Protein 5JFW (pdb70)

GO terms:
  GO:0004714 transmembrane receptor protein tyrosine kinase activity (F, IDA)
  GO:0005886 plasma membrane (C, IDA)
  GO:0038083 peptidyl-tyrosine autophosphorylation (P, IDA)
  GO:0031175 neuron projection development (P, IDA)
  GO:0048666 neuron development (P, IDA)
  GO:0043066 negative regulation of apoptotic process (P, TAS)
  GO:0043235 signaling receptor complex (C, IDA)
  GO:0004713 protein tyrosine kinase activity (F, IDA)
  GO:0043547 positive regulation of GTPase activity (P, IDA)
  GO:0010976 positive regulation of neuron projection development (P, IDA)
  GO:0042803 protein homodimerization activity (F, IDA)
  GO:0010465 nerve growth factor receptor activity (F, IDA)
  GO:0018108 peptidyl-tyrosine phosphorylation (P, IDA)
  GO:0046579 positive regulation of Ras protein signal transduction (P, IDA)
  GO:0046777 protein autophosphorylation (P, IDA)
  GO:0048011 neurotrophin TRK receptor signaling pathway (P, IDA)
  GO:0006468 protein phosphorylation (P, IDA)
  GO:0008285 negative regulation of cell population proliferation (P, IDA)
  GO:0070374 positive regulation of ERK1 and ERK2 cascade (P, IDA)
  GO:0048406 nerve growth factor binding (F, IDA)

Solvent-accessible surface area: 14428 Å² total; per-residue (Å²): 126,18,161,58,13,141,105,19,111,41,197,47,107,16,97,118,12,139,84,222,21,6,70,65,83,146,76,80,30,88,63,26,108,0,72,38,39,4,0,34,1,47,120,24,37,141,155,67,114,114,23,72,0,13,0,33,13,14,120,101,74,58,110,83,18,101,134,48,18,106,53,52,1,43,6,32,38,28,18,122,52,129,33,6,17,105,21,17,0,5,1,54,96,48,150,69,5,4,14,0,37,41,64,15,122,40,29,30,0,26,178,6,0,138,85,18,22,138,92,83,123,34,83,8,36,33,29,73,1,0,41,0,0,15,28,0,0,15,0,7,29,47,3,26,57,55,125,24,24,18,63,20,1,0,0,78,3,0,31,0,4,126,61,38,57,0,24,3,10,84,72,74,145,28,28,26,16,4,0,8,25,2,31,97,169,150,122,26,27,52,48,3,7,7,26,9,0,0,2,0,0,11,2,0,2,29,32,0,93,82,0,10,124,101,31,60,101,104,91,0,64,81,24,4,12,134,40,121,62,10,141,96,12,195,27,0,0,75,58,0,40,60,9,0,121,2,0,15,70,126,113,36,153,120,16,90,56,14,142,94,4,29,53,105,0,72,58,11,25,149,68,57,24,157,50,164,130

Structure (mmCIF, N/CA/C/O backbone):
data_5JFW
#
_entry.id   5JFW
#
_cell.length_a   124.332
_cell.length_b   124.332
_cell.length_c   46.194
_cell.angle_alpha   90.00
_cell.angle_beta   90.00
_cell.angle_gamma   120.00
#
_symmetry.space_group_name_H-M   'P 64'
#
loop_
_entity.id
_entity.type
_entity.pdbx_description
1 polymer 'High affinity nerve growth factor receptor'
2 non-polymer 2-(4-cyanophenyl)-N-{5-[7-(propan-2-yl)-7H-pyrrolo[2,3-d]pyrimidine-5-carbonyl]pyridin-3-yl}acetamide
3 water water
#
loop_
_atom_site.group_PDB
_atom_site.id
_atom_site.type_symbol
_atom_site.label_atom_id
_atom_site.label_alt_id
_atom_site.label_comp_id
_atom_site.label_asym_id
_atom_site.label_entity_id
_atom_site.label_seq_id
_atom_site.pdbx_PDB_ins_code
_atom_site.Cartn_x
_atom_site.Cartn_y
_atom_site.Cartn_z
_atom_site.occupancy
_atom_site.B_iso_or_equiv
_atom_site.auth_seq_id
_atom_site.auth_comp_id
_atom_site.auth_asym_id
_atom_site.auth_atom_id
_atom_site.pdbx_PDB_model_num
ATOM 1 N N . MET A 1 1 ? -29.732 -27.635 1.643 1.00 41.24 489 MET A N 1
ATOM 2 C CA . MET A 1 1 ? -28.782 -28.740 1.481 1.00 40.01 489 MET A CA 1
ATOM 3 C C . MET A 1 1 ? -27.481 -28.278 0.813 1.00 39.65 489 MET A C 1
ATOM 4 O O . MET A 1 1 ? -26.397 -28.604 1.304 1.00 39.70 489 MET A O 1
ATOM 9 N N . HIS A 1 2 ? -27.591 -27.543 -0.306 1.00 33.35 490 HIS A N 1
ATOM 10 C CA . HIS A 1 2 ? -26.444 -27.058 -1.089 1.00 31.77 490 HIS A CA 1
ATOM 11 C C . HIS A 1 2 ? -26.317 -25.537 -1.051 1.00 34.73 490 HIS A C 1
ATOM 12 O O . HIS A 1 2 ? -25.603 -24.973 -1.891 1.00 33.84 490 HIS A O 1
ATOM 19 N N . HIS A 1 3 ? -26.984 -24.869 -0.088 1.00 32.78 491 HIS A N 1
ATOM 20 C CA . HIS A 1 3 ? -26.963 -23.408 0.023 1.00 33.82 491 HIS A CA 1
ATOM 21 C C . HIS A 1 3 ? -25.557 -22.807 0.107 1.00 33.11 491 HIS A C 1
ATOM 22 O O . HIS A 1 3 ? -25.291 -21.785 -0.528 1.00 33.27 491 HIS A O 1
ATOM 29 N N . HIS A 1 4 ? -24.645 -23.480 0.824 1.00 25.39 492 HIS A N 1
ATOM 30 C CA . HIS A 1 4 ? -23.251 -23.054 0.966 1.00 24.26 492 HIS A CA 1
ATOM 31 C C . HIS A 1 4 ? -22.459 -23.137 -0.350 1.00 24.98 492 HIS A C 1
ATOM 32 O O . HIS A 1 4 ? -21.372 -22.560 -0.429 1.00 23.43 492 HIS A O 1
ATOM 39 N N . HIS A 1 5 ? -23.008 -23.839 -1.384 1.00 19.42 493 HIS A N 1
ATOM 40 C CA . HIS A 1 5 ? -22.355 -23.981 -2.685 1.00 18.69 493 HIS A CA 1
ATOM 41 C C . HIS A 1 5 ? -22.969 -23.041 -3.739 1.00 24.82 493 HIS A C 1
ATOM 42 O O . HIS A 1 5 ? -22.667 -23.205 -4.925 1.00 23.50 493 HIS A O 1
ATOM 49 N N . HIS A 1 6 ? -23.812 -22.072 -3.316 1.00 24.43 494 HIS A N 1
ATOM 50 C CA . HIS A 1 6 ? -24.525 -21.161 -4.226 1.00 26.61 494 HIS A CA 1
ATOM 51 C C . HIS A 1 6 ? -23.635 -20.407 -5.224 1.00 28.61 494 HIS A C 1
ATOM 52 O O . HIS A 1 6 ? -24.073 -20.128 -6.339 1.00 28.41 494 HIS A O 1
ATOM 59 N N . HIS A 1 7 ? -22.378 -20.127 -4.845 1.00 22.88 495 HIS A N 1
ATOM 60 C CA . HIS A 1 7 ? -21.407 -19.421 -5.681 1.00 23.49 495 HIS A CA 1
ATOM 61 C C . HIS A 1 7 ? -20.844 -20.296 -6.815 1.00 26.87 495 HIS A C 1
ATOM 62 O O . HIS A 1 7 ? -20.194 -19.771 -7.722 1.00 27.26 495 HIS A O 1
ATOM 69 N N . LEU A 1 8 ? -21.083 -21.626 -6.760 1.00 22.03 496 LEU A N 1
ATOM 70 C CA . LEU A 1 8 ? -20.590 -22.569 -7.757 1.00 21.46 496 LEU A CA 1
ATOM 71 C C . LEU A 1 8 ? -21.666 -22.779 -8.808 1.00 24.67 496 LEU A C 1
ATOM 72 O O . LEU A 1 8 ? -22.758 -23.249 -8.488 1.00 23.88 496 LEU A O 1
ATOM 77 N N . VAL A 1 9 ? -21.377 -22.347 -10.051 1.00 20.81 497 VAL A N 1
ATOM 78 C CA . VAL A 1 9 ? -22.345 -22.387 -11.154 1.00 20.36 497 VAL A CA 1
ATOM 79 C C . VAL A 1 9 ? -21.881 -23.334 -12.255 1.00 23.58 497 VAL A C 1
ATOM 80 O O . VAL A 1 9 ? -20.772 -23.170 -12.773 1.00 22.60 497 VAL A O 1
ATOM 84 N N . PRO A 1 10 ? -22.694 -24.349 -12.615 1.00 21.05 498 PRO A N 1
ATOM 85 C CA . PRO A 1 10 ? -22.272 -25.276 -13.687 1.00 20.58 498 PRO A CA 1
ATOM 86 C C . PRO A 1 10 ? -22.153 -24.638 -15.066 1.00 24.86 498 PRO A C 1
ATOM 87 O O . PRO A 1 10 ? -22.876 -23.689 -15.389 1.00 26.72 498 PRO A O 1
ATOM 91 N N . ARG A 1 11 ? -21.261 -25.189 -15.899 1.00 22.22 499 ARG A N 1
ATOM 92 C CA . ARG A 1 11 ? -21.106 -24.762 -17.292 1.00 22.02 499 ARG A CA 1
ATOM 93 C C . ARG A 1 11 ? -22.120 -25.519 -18.152 1.00 25.29 499 ARG A C 1
ATOM 94 O O . ARG A 1 11 ? -22.711 -24.931 -19.050 1.00 24.92 499 ARG A O 1
ATOM 102 N N . GLY A 1 12 ? -22.271 -26.821 -17.891 1.00 22.76 500 GLY A N 1
ATOM 103 C CA . GLY A 1 12 ? -23.137 -27.678 -18.683 1.00 21.90 500 GLY A CA 1
ATOM 104 C C . GLY A 1 12 ? -24.037 -28.623 -17.930 1.00 21.96 500 GLY A C 1
ATOM 105 O O . GLY A 1 12 ? -23.937 -28.801 -16.708 1.00 21.97 500 GLY A O 1
ATOM 106 N N . SER A 1 13 ? -24.931 -29.228 -18.693 1.00 17.45 501 SER A N 1
ATOM 107 C CA . SER A 1 13 ? -25.894 -30.207 -18.217 1.00 15.84 501 SER A CA 1
ATOM 108 C C . SER A 1 13 ? -25.181 -31.495 -17.769 1.00 18.51 501 SER A C 1
ATOM 109 O O . SER A 1 13 ? -24.087 -31.817 -18.228 1.00 18.93 501 SER A O 1
ATOM 112 N N . VAL A 1 14 ? -25.819 -32.208 -16.874 1.00 14.33 502 VAL A N 1
ATOM 113 C CA . VAL A 1 14 ? -25.360 -33.495 -16.361 1.00 12.85 502 VAL A CA 1
ATOM 114 C C . VAL A 1 14 ? -25.438 -34.537 -17.510 1.00 14.23 502 VAL A C 1
ATOM 115 O O . VAL A 1 14 ? -26.251 -34.397 -18.430 1.00 15.45 502 VAL A O 1
ATOM 119 N N . HIS A 1 15 ? -24.608 -35.590 -17.420 1.00 11.30 503 HIS A N 1
ATOM 120 C CA . HIS A 1 15 ? -24.640 -36.689 -18.366 1.00 11.13 503 HIS A CA 1
ATOM 121 C C . HIS A 1 15 ? -25.847 -37.580 -18.018 1.00 14.42 503 HIS A C 1
ATOM 122 O O . HIS A 1 15 ? -26.048 -37.926 -16.835 1.00 12.21 503 HIS A O 1
ATOM 129 N N . HIS A 1 16 ? -26.657 -37.921 -19.031 1.00 13.91 504 HIS A N 1
ATOM 130 C CA . HIS A 1 16 ? -27.809 -38.799 -18.839 1.00 13.76 504 HIS A CA 1
ATOM 131 C C . HIS A 1 16 ? -27.500 -40.184 -19.378 1.00 16.90 504 HIS A C 1
ATOM 132 O O . HIS A 1 16 ? -26.981 -40.324 -20.488 1.00 17.37 504 HIS A O 1
ATOM 139 N N . ILE A 1 17 ? -27.796 -41.207 -18.564 1.00 13.19 505 ILE A N 1
ATOM 140 C CA . ILE A 1 17 ? -27.564 -42.619 -18.888 1.00 12.17 505 ILE A CA 1
ATOM 141 C C . ILE A 1 17 ? -28.930 -43.293 -18.972 1.00 16.14 505 ILE A C 1
ATOM 142 O O . ILE A 1 17 ? -29.754 -43.128 -18.062 1.00 16.16 505 ILE A O 1
ATOM 147 N N . LYS A 1 18 ? -29.174 -44.043 -20.070 1.00 14.81 506 LYS A N 1
ATOM 148 C CA . LYS A 1 18 ? -30.441 -44.764 -20.260 1.00 15.76 506 LYS A CA 1
ATOM 149 C C . LYS A 1 18 ? -30.528 -45.834 -19.185 1.00 17.20 506 LYS A C 1
ATOM 150 O O . LYS A 1 18 ? -29.517 -46.466 -18.863 1.00 16.37 506 LYS A O 1
ATOM 156 N N . ARG A 1 19 ? -31.710 -46.010 -18.593 1.00 15.37 507 ARG A N 1
ATOM 157 C CA . ARG A 1 19 ? -31.885 -47.039 -17.545 1.00 14.71 507 ARG A CA 1
ATOM 158 C C . ARG A 1 19 ? -31.467 -48.434 -18.020 1.00 17.49 507 ARG A C 1
ATOM 159 O O . ARG A 1 19 ? -30.854 -49.174 -17.246 1.00 16.88 507 ARG A O 1
ATOM 167 N N . ARG A 1 20 ? -31.792 -48.793 -19.276 1.00 16.22 508 ARG A N 1
ATOM 168 C CA . ARG A 1 20 ? -31.455 -50.122 -19.810 1.00 16.03 508 ARG A CA 1
ATOM 169 C C . ARG A 1 20 ? -29.947 -50.292 -19.995 1.00 18.64 508 ARG A C 1
ATOM 170 O O . ARG A 1 20 ? -29.506 -51.405 -20.264 1.00 20.07 508 ARG A O 1
ATOM 178 N N . ASP A 1 21 ? -29.151 -49.215 -19.858 1.00 16.25 509 ASP A N 1
ATOM 179 C CA . ASP A 1 21 ? -27.705 -49.366 -19.951 1.00 15.13 509 ASP A CA 1
ATOM 180 C C . ASP A 1 21 ? -27.077 -49.697 -18.619 1.00 16.11 509 ASP A C 1
ATOM 181 O O . ASP A 1 21 ? -25.879 -49.952 -18.571 1.00 16.02 509 ASP A O 1
ATOM 186 N N . ILE A 1 22 ? -27.881 -49.744 -17.541 1.00 13.09 510 ILE A N 1
ATOM 187 C CA . ILE A 1 22 ? -27.383 -50.074 -16.205 1.00 12.38 510 ILE A CA 1
ATOM 188 C C . ILE A 1 22 ? -27.913 -51.445 -15.794 1.00 15.33 510 ILE A C 1
ATOM 189 O O . ILE A 1 22 ? -29.116 -51.709 -15.926 1.00 16.45 510 ILE A O 1
ATOM 194 N N . VAL A 1 23 ? -27.009 -52.331 -15.367 1.00 12.55 511 VAL A N 1
ATOM 195 C CA . VAL A 1 23 ? -27.402 -53.680 -14.953 1.00 13.06 511 VAL A CA 1
ATOM 196 C C . VAL A 1 23 ? -26.900 -53.847 -13.536 1.00 15.86 511 VAL A C 1
ATOM 197 O O . VAL A 1 23 ? -25.685 -53.929 -13.314 1.00 13.79 511 VAL A O 1
ATOM 201 N N . LEU A 1 24 ? -27.825 -53.813 -12.556 1.00 13.46 512 LEU A N 1
ATOM 202 C CA . LEU A 1 24 ? -27.428 -53.896 -11.153 1.00 14.13 512 LEU A CA 1
ATOM 203 C C . LEU A 1 24 ? -26.934 -55.295 -10.760 1.00 18.29 512 LEU A C 1
ATOM 204 O O . LEU A 1 24 ? -27.538 -56.300 -11.144 1.00 18.72 512 LEU A O 1
ATOM 209 N N . LYS A 1 25 ? -25.841 -55.348 -9.988 1.00 15.23 513 LYS A N 1
ATOM 210 C CA . LYS A 1 25 ? -25.238 -56.611 -9.555 1.00 16.26 513 LYS A CA 1
ATOM 211 C C . LYS A 1 25 ? -25.586 -56.917 -8.099 1.00 23.97 513 LYS A C 1
ATOM 212 O O . LYS A 1 25 ? -26.464 -57.742 -7.834 1.00 26.08 513 LYS A O 1
ATOM 218 N N . TRP A 1 26 ? -24.904 -56.296 -7.157 1.00 20.61 514 TRP A N 1
ATOM 219 C CA . TRP A 1 26 ? -25.190 -56.515 -5.743 1.00 21.01 514 TRP A CA 1
ATOM 220 C C . TRP A 1 26 ? -24.946 -55.236 -4.978 1.00 22.49 514 TRP A C 1
ATOM 221 O O . TRP A 1 26 ? -24.270 -54.333 -5.477 1.00 19.26 514 TRP A O 1
ATOM 232 N N . GLU A 1 27 ? -25.480 -55.163 -3.765 1.00 20.28 515 GLU A N 1
ATOM 233 C CA . GLU A 1 27 ? -25.306 -54.006 -2.900 1.00 19.23 515 GLU A CA 1
ATOM 234 C C . GLU A 1 27 ? -23.869 -53.902 -2.392 1.00 24.03 515 GLU A C 1
ATOM 235 O O . GLU A 1 27 ? -23.233 -54.922 -2.105 1.00 24.96 515 GLU A O 1
ATOM 241 N N . LEU A 1 28 ? -23.333 -52.671 -2.338 1.00 21.04 516 LEU A N 1
ATOM 242 C CA . LEU A 1 28 ? -21.990 -52.420 -1.793 1.00 21.30 516 LEU A CA 1
ATOM 243 C C . LEU A 1 28 ? -22.159 -51.789 -0.402 1.00 30.17 516 LEU A C 1
ATOM 244 O O . LEU A 1 28 ? -21.317 -51.970 0.477 1.00 31.78 516 LEU A O 1
ATOM 249 N N . GLY A 1 29 ? -23.277 -51.099 -0.219 1.00 30.18 517 GLY A N 1
ATOM 250 C CA . GLY A 1 29 ? -23.661 -50.461 1.035 1.00 33.06 517 GLY A CA 1
ATOM 251 C C . GLY A 1 29 ? -24.923 -49.640 0.911 1.00 43.57 517 GLY A C 1
ATOM 252 O O . GLY A 1 29 ? -25.629 -49.723 -0.101 1.00 42.65 517 GLY A O 1
ATOM 253 N N . GLU A 1 30 ? -25.231 -48.872 1.960 1.00 45.81 518 GLU A N 1
ATOM 254 C CA . GLU A 1 30 ? -26.358 -47.946 1.963 1.00 48.49 518 GLU A CA 1
ATOM 255 C C . GLU A 1 30 ? -26.089 -46.668 2.768 1.00 57.64 518 GLU A C 1
ATOM 256 O O . GLU A 1 30 ? -25.134 -45.959 2.438 1.00 57.62 518 GLU A O 1
ATOM 262 N N . GLY A 1 31 ? -26.907 -46.387 3.778 1.00 57.43 519 GLY A N 1
ATOM 263 C CA . GLY A 1 31 ? -26.750 -45.219 4.633 1.00 58.28 519 GLY A CA 1
ATOM 264 C C . GLY A 1 31 ? -27.537 -44.016 4.165 1.00 64.26 519 GLY A C 1
ATOM 265 O O . GLY A 1 31 ? -28.769 -43.997 4.273 1.00 64.85 519 GLY A O 1
ATOM 266 N N . ALA A 1 32 ? -26.821 -43.006 3.636 1.00 61.16 520 ALA A N 1
ATOM 267 C CA . ALA A 1 32 ? -27.387 -41.729 3.199 1.00 61.12 520 ALA A CA 1
ATOM 268 C C . ALA A 1 32 ? -28.340 -41.707 2.002 1.00 64.90 520 ALA A C 1
ATOM 269 O O . ALA A 1 32 ? -27.925 -41.405 0.887 1.00 64.49 520 ALA A O 1
ATOM 271 N N . PHE A 1 33 ? -29.637 -41.955 2.260 1.00 61.35 521 PHE A N 1
ATOM 272 C CA . PHE A 1 33 ? -30.754 -41.867 1.304 1.00 60.75 521 PHE A CA 1
ATOM 273 C C . PHE A 1 33 ? -30.656 -42.513 -0.135 1.00 59.25 521 PHE A C 1
ATOM 274 O O . PHE A 1 33 ? -31.091 -41.874 -1.097 1.00 59.31 521 PHE A O 1
ATOM 282 N N . GLY A 1 34 ? -30.180 -43.760 -0.306 1.00 50.73 522 GLY A N 1
ATOM 283 C CA . GLY A 1 34 ? -29.644 -44.691 0.678 1.00 47.75 522 GLY A CA 1
ATOM 284 C C . GLY A 1 34 ? -28.722 -45.724 0.061 1.00 44.08 522 GLY A C 1
ATOM 285 O O . GLY A 1 34 ? -27.508 -45.654 0.262 1.00 45.16 522 GLY A O 1
ATOM 286 N N . LYS A 1 35 ? -29.283 -46.658 -0.740 1.00 32.59 523 LYS A N 1
ATOM 287 C CA . LYS A 1 35 ? -28.576 -47.808 -1.329 1.00 28.07 523 LYS A CA 1
ATOM 288 C C . LYS A 1 35 ? -27.543 -47.590 -2.447 1.00 23.51 523 LYS A C 1
ATOM 289 O O . LYS A 1 35 ? -27.865 -46.998 -3.473 1.00 22.07 523 LYS A O 1
ATOM 295 N N . VAL A 1 36 ? -26.347 -48.209 -2.287 1.00 17.01 524 VAL A N 1
ATOM 296 C CA . VAL A 1 36 ? -25.250 -48.182 -3.279 1.00 15.28 524 VAL A CA 1
ATOM 297 C C . VAL A 1 36 ? -25.052 -49.599 -3.836 1.00 17.37 524 VAL A C 1
ATOM 298 O O . VAL A 1 36 ? -24.911 -50.552 -3.065 1.00 18.27 524 VAL A O 1
ATOM 302 N N . PHE A 1 37 ? -25.063 -49.739 -5.171 1.00 12.67 525 PHE A N 1
ATOM 303 C CA . PHE A 1 37 ? -24.930 -51.034 -5.827 1.00 12.18 525 PHE A CA 1
ATOM 304 C C . PHE A 1 37 ? -23.750 -51.079 -6.761 1.00 15.88 525 PHE A C 1
ATOM 305 O O . PHE A 1 37 ? -23.480 -50.094 -7.461 1.00 15.76 525 PHE A O 1
ATOM 313 N N . LEU A 1 38 ? -23.128 -52.267 -6.885 1.00 12.28 526 LEU A N 1
ATOM 314 C CA . LEU A 1 38 ? -22.154 -52.486 -7.958 1.00 12.02 526 LEU A CA 1
ATOM 315 C C . LEU A 1 38 ? -23.050 -52.755 -9.192 1.00 15.23 526 LEU A C 1
ATOM 316 O O . LEU A 1 38 ? -24.122 -53.373 -9.059 1.00 16.74 526 LEU A O 1
ATOM 321 N N . ALA A 1 39 ? -22.645 -52.289 -10.371 1.00 11.77 527 ALA A N 1
ATOM 322 C CA . ALA A 1 39 ? -23.441 -52.503 -11.588 1.00 12.35 527 ALA A CA 1
ATOM 323 C C . ALA A 1 39 ? -22.531 -52.530 -12.793 1.00 15.75 527 ALA A C 1
ATOM 324 O O . ALA A 1 39 ? -21.392 -52.062 -12.715 1.00 14.50 527 ALA A O 1
ATOM 326 N N . GLU A 1 40 ? -23.046 -53.046 -13.913 1.00 12.12 528 GLU A N 1
ATOM 327 C CA . GLU A 1 40 ? -22.374 -52.955 -15.199 1.00 12.02 528 GLU A CA 1
ATOM 328 C C . GLU A 1 40 ? -23.064 -51.785 -15.897 1.00 17.28 528 GLU A C 1
ATOM 329 O O . GLU A 1 40 ? -24.280 -51.602 -15.744 1.00 18.07 528 GLU A O 1
ATOM 335 N N . CYS A 1 41 ? -22.294 -50.948 -16.590 1.00 15.00 529 CYS A N 1
ATOM 336 C CA . CYS A 1 41 ? -22.843 -49.848 -17.366 1.00 15.23 529 CYS A CA 1
ATOM 337 C C . CYS A 1 41 ? -22.355 -49.985 -18.800 1.00 20.61 529 CYS A C 1
ATOM 338 O O . CYS A 1 41 ? -21.144 -50.103 -19.035 1.00 21.30 529 CYS A O 1
ATOM 341 N N . HIS A 1 42 ? -23.301 -49.990 -19.749 1.00 14.80 530 HIS A N 1
ATOM 342 C CA . HIS A 1 42 ? -23.037 -50.132 -21.180 1.00 15.40 530 HIS A CA 1
ATOM 343 C C . HIS A 1 42 ? -23.086 -48.768 -21.852 1.00 18.64 530 HIS A C 1
ATOM 344 O O . HIS A 1 42 ? -23.815 -47.885 -21.401 1.00 16.72 530 HIS A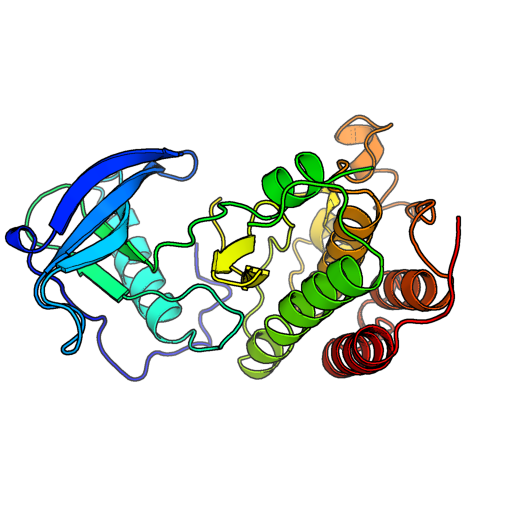 O 1
ATOM 351 N N . ASN A 1 43 ? -22.352 -48.611 -22.968 1.00 19.62 531 ASN A N 1
ATOM 352 C CA . ASN A 1 43 ? -22.327 -47.385 -23.787 1.00 20.45 531 ASN A CA 1
ATOM 353 C C . ASN A 1 43 ? -21.894 -46.125 -23.028 1.00 22.87 531 ASN A C 1
ATOM 354 O O . ASN A 1 43 ? -22.320 -45.021 -23.387 1.00 23.90 531 ASN A O 1
ATOM 359 N N . LEU A 1 44 ? -21.108 -46.288 -21.949 1.00 18.05 532 LEU A N 1
ATOM 360 C CA . LEU A 1 44 ? -20.659 -45.132 -21.170 1.00 16.05 532 LEU A CA 1
ATOM 361 C C . LEU A 1 44 ? -19.325 -44.607 -21.698 1.00 19.18 532 LEU A C 1
ATOM 362 O O . LEU A 1 44 ? -19.217 -43.428 -22.055 1.00 17.92 532 LEU A O 1
ATOM 367 N N . LEU A 1 45 ? -18.306 -45.477 -21.718 1.00 16.52 533 LEU A N 1
ATOM 368 C CA . LEU A 1 45 ? -16.986 -45.131 -22.226 1.00 16.88 533 LEU A CA 1
ATOM 369 C C . LEU A 1 45 ? -16.733 -45.880 -23.521 1.00 23.46 533 LEU A C 1
ATOM 370 O O . LEU A 1 45 ? -17.009 -47.084 -23.586 1.00 23.51 533 LEU A O 1
ATOM 375 N N . PRO A 1 46 ? -16.230 -45.176 -24.562 1.00 20.95 534 PRO A N 1
ATOM 376 C CA . PRO A 1 46 ? -15.977 -45.840 -25.857 1.00 24.09 534 PRO A CA 1
ATOM 377 C C . PRO A 1 46 ? -15.118 -47.108 -25.788 1.00 37.13 534 PRO A C 1
ATOM 378 O O . PRO A 1 46 ? -15.467 -48.103 -26.425 1.00 39.37 534 PRO A O 1
ATOM 382 N N . GLU A 1 47 ? -14.010 -47.067 -25.020 1.00 39.24 535 GLU A N 1
ATOM 383 C CA . GLU A 1 47 ? -13.031 -48.157 -24.907 1.00 42.12 535 GLU A CA 1
ATOM 384 C C . GLU A 1 47 ? -13.567 -49.513 -24.451 1.00 49.76 535 GLU A C 1
ATOM 385 O O . GLU A 1 47 ? -13.051 -50.543 -24.889 1.00 49.85 535 GLU A O 1
ATOM 391 N N . GLN A 1 48 ? -14.605 -49.510 -23.596 1.00 47.74 536 GLN A N 1
ATOM 392 C CA . GLN A 1 48 ? -15.196 -50.730 -23.052 1.00 48.02 536 GLN A CA 1
ATOM 393 C C . GLN A 1 48 ? -16.705 -50.842 -23.275 1.00 53.09 536 GLN A C 1
ATOM 394 O O . GLN A 1 48 ? -17.447 -49.938 -22.887 1.00 53.69 536 GLN A O 1
ATOM 400 N N . ASP A 1 49 ? -17.154 -51.964 -23.897 1.00 49.36 537 ASP A N 1
ATOM 401 C CA . ASP A 1 49 ? -18.573 -52.258 -24.160 1.00 48.55 537 ASP A CA 1
ATOM 402 C C . ASP A 1 49 ? -19.336 -52.232 -22.834 1.00 46.78 537 ASP A C 1
ATOM 403 O O . ASP A 1 49 ? -20.330 -51.511 -22.711 1.00 45.57 537 ASP A O 1
ATOM 408 N N . LYS A 1 50 ? -18.840 -52.990 -21.839 1.00 39.50 538 LYS A N 1
ATOM 409 C CA . LYS A 1 50 ? -19.394 -52.997 -20.494 1.00 36.63 538 LYS A CA 1
ATOM 410 C C . LYS A 1 50 ? -18.307 -52.703 -19.469 1.00 33.80 538 LYS A C 1
ATOM 411 O O . LYS A 1 50 ? -17.136 -53.046 -19.667 1.00 35.28 538 LYS A O 1
ATOM 417 N N . MET A 1 51 ? -18.691 -52.031 -18.396 1.00 22.08 539 MET A N 1
ATOM 418 C CA . MET A 1 51 ? -17.750 -51.635 -17.347 1.00 18.60 539 MET A CA 1
ATOM 419 C C . MET A 1 51 ? -18.439 -51.612 -16.015 1.00 18.65 539 MET A C 1
ATOM 420 O O . MET A 1 51 ? -19.644 -51.349 -15.957 1.00 18.30 539 MET A O 1
ATOM 425 N N . LEU A 1 52 ? -17.677 -51.856 -14.937 1.00 13.92 540 LEU A N 1
ATOM 426 C CA . LEU A 1 52 ? -18.234 -51.791 -13.594 1.00 12.82 540 LEU A CA 1
ATOM 427 C C . LEU A 1 52 ? -18.333 -50.349 -13.146 1.00 13.92 540 LEU A C 1
ATOM 428 O O . LEU A 1 52 ? -17.430 -49.546 -13.417 1.00 13.40 540 LEU A O 1
ATOM 433 N N . VAL A 1 53 ? -19.424 -50.033 -12.450 1.00 10.82 541 VAL A N 1
ATOM 434 C CA . VAL A 1 53 ? -19.700 -48.704 -11.878 1.00 8.70 541 VAL A CA 1
ATOM 435 C C . VAL A 1 53 ? -20.372 -48.910 -10.522 1.00 12.61 541 VAL A C 1
ATOM 436 O O . VAL A 1 53 ? -20.815 -50.033 -10.212 1.00 11.75 541 VAL A O 1
ATOM 440 N N . ALA A 1 54 ? -20.496 -47.828 -9.737 1.00 10.18 542 ALA A N 1
ATOM 441 C CA . ALA A 1 54 ? -21.217 -47.852 -8.464 1.00 10.78 542 ALA A CA 1
ATOM 442 C C . ALA A 1 54 ? -22.438 -46.976 -8.703 1.00 13.72 542 ALA A C 1
ATOM 443 O O . ALA A 1 54 ? -22.340 -45.916 -9.333 1.00 13.73 542 ALA A O 1
ATOM 445 N N . VAL A 1 55 ? -23.611 -47.474 -8.315 1.00 11.64 543 VAL A N 1
ATOM 446 C CA . VAL A 1 55 ? -24.866 -46.789 -8.556 1.00 11.09 543 VAL A CA 1
ATOM 447 C C . VAL A 1 55 ? -25.571 -46.500 -7.255 1.00 14.36 543 VAL A C 1
ATOM 448 O O . VAL A 1 55 ? -25.806 -47.420 -6.473 1.00 13.16 543 VAL A O 1
ATOM 452 N N . LYS A 1 56 ? -25.930 -45.231 -7.041 1.00 12.51 544 LYS A N 1
ATOM 453 C CA . LYS A 1 56 ? -26.696 -44.840 -5.865 1.00 12.82 544 LYS A CA 1
ATOM 454 C C . LYS A 1 56 ? -28.157 -44.595 -6.276 1.00 17.41 544 LYS A C 1
ATOM 455 O O . LYS A 1 56 ? -28.420 -43.811 -7.175 1.00 15.80 544 LYS A O 1
ATOM 461 N N . ALA A 1 57 ? -29.106 -45.255 -5.587 1.00 17.41 545 ALA A N 1
ATOM 462 C CA . ALA A 1 57 ? -30.526 -45.130 -5.871 1.00 20.03 545 ALA A CA 1
ATOM 463 C C . ALA A 1 57 ? -31.167 -44.179 -4.855 1.00 28.97 545 ALA A C 1
ATOM 464 O O . ALA A 1 57 ? -31.000 -44.384 -3.648 1.00 28.62 545 ALA A O 1
ATOM 466 N N . LEU A 1 58 ? -31.807 -43.089 -5.341 1.00 29.18 546 LEU A N 1
ATOM 467 C CA . LEU A 1 58 ? -32.484 -42.098 -4.491 1.00 32.07 546 LEU A CA 1
ATOM 468 C C . LEU A 1 58 ? -33.759 -42.715 -3.913 1.00 41.05 546 LEU A C 1
ATOM 469 O O . LEU A 1 58 ? -34.581 -43.249 -4.663 1.00 39.63 546 LEU A O 1
ATOM 474 N N . LYS A 1 59 ? -33.929 -42.618 -2.592 1.00 44.27 547 LYS A N 1
ATOM 475 C CA . LYS A 1 59 ? -35.100 -43.162 -1.899 1.00 47.77 547 LYS A CA 1
ATOM 476 C C . LYS A 1 59 ? -36.383 -42.337 -2.094 1.00 58.53 547 LYS A C 1
ATOM 477 O O . LYS A 1 59 ? -37.428 -42.906 -2.417 1.00 59.07 547 LYS A O 1
ATOM 483 N N . GLU A 1 60 ? -36.298 -41.005 -1.900 1.00 59.42 548 GLU A N 1
ATOM 484 C CA . GLU A 1 60 ? -37.428 -40.061 -1.972 1.00 61.84 548 GLU A CA 1
ATOM 485 C C . GLU A 1 60 ? -38.000 -39.809 -3.386 1.00 69.50 548 GLU A C 1
ATOM 486 O O . GLU A 1 60 ? -37.303 -40.016 -4.382 1.00 68.65 548 GLU A O 1
ATOM 492 N N . ALA A 1 61 ? -39.274 -39.353 -3.459 1.00 69.51 549 ALA A N 1
ATOM 493 C CA . ALA A 1 61 ? -39.996 -39.086 -4.714 1.00 70.66 549 ALA A CA 1
ATOM 494 C C . ALA A 1 61 ? -39.850 -37.694 -5.398 1.00 76.53 549 ALA A C 1
ATOM 495 O O . ALA A 1 61 ? -39.589 -37.690 -6.598 1.00 76.46 549 ALA A O 1
ATOM 497 N N . SER A 1 62 ? -40.039 -36.521 -4.727 1.00 73.99 550 SER A N 1
ATOM 498 C CA . SER A 1 62 ? -40.357 -36.247 -3.320 1.00 74.42 550 SER A CA 1
ATOM 499 C C . SER A 1 62 ? -41.368 -35.086 -3.109 1.00 79.38 550 SER A C 1
ATOM 500 O O . SER A 1 62 ? -42.217 -35.233 -2.230 1.00 80.65 550 SER A O 1
ATOM 503 N N . GLU A 1 63 ? -41.307 -33.931 -3.843 1.00 74.62 551 GLU A N 1
ATOM 504 C CA . GLU A 1 63 ? -40.406 -33.542 -4.938 1.00 72.95 551 GLU A CA 1
ATOM 505 C C . GLU A 1 63 ? -39.385 -32.448 -4.577 1.00 73.59 551 GLU A C 1
ATOM 506 O O . GLU A 1 63 ? -38.873 -31.753 -5.463 1.00 72.95 551 GLU A O 1
ATOM 512 N N . SER A 1 64 ? -39.061 -32.329 -3.272 1.00 67.49 552 SER A N 1
ATOM 513 C CA . SER A 1 64 ? -38.049 -31.401 -2.762 1.00 65.57 552 SER A CA 1
ATOM 514 C C . SER A 1 64 ? -36.677 -32.018 -3.048 1.00 64.13 552 SER A C 1
ATOM 515 O O . SER A 1 64 ? -35.777 -31.325 -3.527 1.00 63.20 552 SER A O 1
ATOM 518 N N . ALA A 1 65 ? -36.545 -33.339 -2.789 1.00 57.09 553 ALA A N 1
ATOM 519 C CA . ALA A 1 65 ? -35.329 -34.124 -3.004 1.00 54.42 553 ALA A CA 1
ATOM 520 C C . ALA A 1 65 ? -34.947 -34.237 -4.489 1.00 52.38 553 ALA A C 1
ATOM 521 O O . ALA A 1 65 ? -33.780 -34.487 -4.783 1.00 50.13 553 ALA A O 1
ATOM 523 N N . ARG A 1 66 ? -35.922 -34.044 -5.411 1.00 45.92 554 ARG A N 1
ATOM 524 C CA . ARG A 1 66 ? -35.719 -34.053 -6.861 1.00 44.11 554 ARG A CA 1
ATOM 525 C C . ARG A 1 66 ? -34.886 -32.809 -7.251 1.00 43.30 554 ARG A C 1
ATOM 526 O O . ARG A 1 66 ? -33.974 -32.916 -8.077 1.00 40.03 554 ARG A O 1
ATOM 534 N N . GLN A 1 67 ? -35.187 -31.643 -6.616 1.00 37.99 555 GLN A N 1
ATOM 535 C CA . GLN A 1 67 ? -34.468 -30.377 -6.811 1.00 36.19 555 GLN A CA 1
ATOM 536 C C . GLN A 1 67 ? -33.055 -30.514 -6.248 1.00 33.59 555 GLN A C 1
ATOM 537 O O . GLN A 1 67 ? -32.096 -30.065 -6.886 1.00 31.09 555 GLN A O 1
ATOM 543 N N . ASP A 1 68 ? -32.934 -31.118 -5.039 1.00 26.61 556 ASP A N 1
ATOM 544 C CA . ASP A 1 68 ? -31.652 -31.395 -4.392 1.00 24.93 556 ASP A CA 1
ATOM 545 C C . ASP A 1 68 ? -30.854 -32.359 -5.265 1.00 22.80 556 ASP A C 1
ATOM 546 O O . ASP A 1 68 ? -29.655 -32.150 -5.433 1.00 21.09 556 ASP A O 1
ATOM 551 N N . PHE A 1 69 ? -31.522 -33.400 -5.830 1.00 20.44 557 PHE A N 1
ATOM 552 C CA . PHE A 1 69 ? -30.907 -34.399 -6.727 1.00 18.97 557 PHE A CA 1
ATOM 553 C C . PHE A 1 69 ? -30.281 -33.702 -7.942 1.00 19.66 557 PHE A C 1
ATOM 554 O O . PHE A 1 69 ? -29.124 -33.968 -8.278 1.00 16.45 557 PHE A O 1
ATOM 562 N N . GLN A 1 70 ? -31.047 -32.837 -8.612 1.00 17.94 558 GLN A N 1
ATOM 563 C CA . GLN A 1 70 ? -30.525 -32.152 -9.789 1.00 17.26 558 GLN A CA 1
ATOM 564 C C . GLN A 1 70 ? -29.358 -31.233 -9.428 1.00 19.54 558 GLN A C 1
ATOM 565 O O . GLN A 1 70 ? -28.365 -31.213 -10.145 1.00 16.79 558 GLN A O 1
ATOM 571 N N . ARG A 1 71 ? -29.473 -30.464 -8.329 1.00 16.45 559 ARG A N 1
ATOM 572 C CA . ARG A 1 71 ? -28.398 -29.552 -7.941 1.00 16.06 559 ARG A CA 1
ATOM 573 C C . ARG A 1 71 ? -27.131 -30.329 -7.560 1.00 17.98 559 ARG A C 1
ATOM 574 O O . ARG A 1 71 ? -26.039 -29.968 -7.997 1.00 16.28 559 ARG A O 1
ATOM 582 N N . GLU A 1 72 ? -27.291 -31.430 -6.810 1.00 15.74 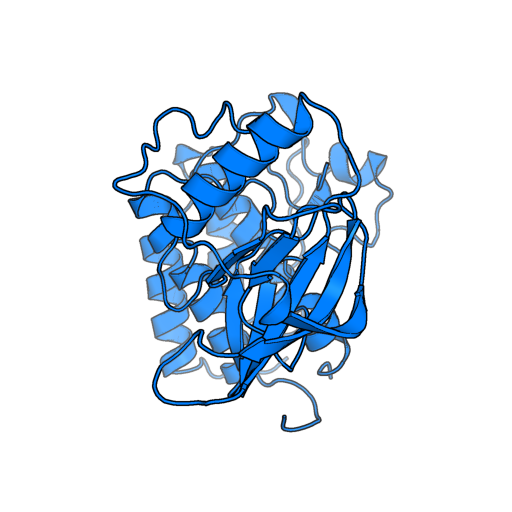560 GLU A N 1
ATOM 583 C CA . GLU A 1 72 ? -26.172 -32.282 -6.423 1.00 14.95 560 GLU A CA 1
ATOM 584 C C . GLU A 1 72 ? -25.481 -32.822 -7.703 1.00 14.40 560 GLU A C 1
ATOM 585 O O . GLU A 1 72 ? -24.272 -32.684 -7.842 1.00 13.14 560 GLU A O 1
ATOM 591 N N . ALA A 1 73 ? -26.264 -33.342 -8.650 1.00 12.12 561 ALA A N 1
ATOM 592 C CA . ALA A 1 73 ? -25.695 -33.898 -9.889 1.00 11.28 561 ALA A CA 1
ATOM 593 C C . ALA A 1 73 ? -24.965 -32.798 -10.665 1.00 14.97 561 ALA A C 1
ATOM 594 O O . ALA A 1 73 ? -23.883 -33.046 -11.181 1.00 14.53 561 ALA A O 1
ATOM 596 N N . GLU A 1 74 ? -25.529 -31.588 -10.713 1.00 12.61 562 GLU A N 1
ATOM 597 C CA . GLU A 1 74 ? -24.861 -30.482 -11.412 1.00 13.18 562 GLU A CA 1
ATOM 598 C C . GLU A 1 74 ? -23.509 -30.099 -10.791 1.00 15.20 562 GLU A C 1
ATOM 599 O O . GLU A 1 74 ? -22.539 -29.876 -11.523 1.00 15.64 562 GLU A O 1
ATOM 605 N N . LEU A 1 75 ? -23.416 -30.145 -9.446 1.00 13.91 563 LEU A N 1
ATOM 606 C CA . LEU A 1 75 ? -22.177 -29.831 -8.737 1.00 12.56 563 LEU A CA 1
ATOM 607 C C . LEU A 1 75 ? -21.151 -30.952 -8.915 1.00 15.41 563 LEU A C 1
ATOM 608 O O . LEU A 1 75 ? -19.992 -30.671 -9.181 1.00 15.23 563 LEU A O 1
ATOM 613 N N . LEU A 1 76 ? -21.591 -32.219 -8.817 1.00 11.45 564 LEU A N 1
ATOM 614 C CA . LEU A 1 76 ? -20.703 -33.365 -8.970 1.00 11.37 564 LEU A CA 1
ATOM 615 C C . LEU A 1 76 ? -20.103 -33.426 -10.356 1.00 14.16 564 LEU A C 1
ATOM 616 O O . LEU A 1 76 ? -18.941 -33.819 -10.495 1.00 13.73 564 LEU A O 1
ATOM 621 N N . THR A 1 77 ? -20.859 -33.000 -11.389 1.00 11.70 565 THR A N 1
ATOM 622 C CA . THR A 1 77 ? -20.244 -33.049 -12.729 1.00 10.96 565 THR A CA 1
ATOM 623 C C . THR A 1 77 ? -19.113 -32.037 -12.890 1.00 14.39 565 THR A C 1
ATOM 624 O O . THR A 1 77 ? -18.230 -32.258 -13.718 1.00 14.85 565 THR A O 1
ATOM 628 N N . MET A 1 78 ? -19.085 -30.998 -12.033 1.00 13.80 566 MET A N 1
ATOM 629 C CA . MET A 1 78 ? -18.019 -30.003 -12.054 1.00 15.09 566 MET A CA 1
ATOM 630 C C . MET A 1 78 ? -16.732 -30.496 -11.427 1.00 17.60 566 MET A C 1
ATOM 631 O O . MET A 1 78 ? -15.683 -29.900 -11.677 1.00 18.64 566 MET A O 1
ATOM 636 N N . LEU A 1 79 ? -16.807 -31.504 -10.537 1.00 13.57 567 LEU A N 1
ATOM 637 C CA . LEU A 1 79 ? -15.641 -31.973 -9.779 1.00 12.72 567 LEU A CA 1
ATOM 638 C C . LEU A 1 79 ? -14.852 -32.951 -10.606 1.00 16.63 567 LEU A C 1
ATOM 639 O O . LEU A 1 79 ? -15.237 -34.114 -10.747 1.00 17.01 567 LEU A O 1
ATOM 644 N N . GLN A 1 80 ? -13.772 -32.449 -11.225 1.00 13.11 568 GLN A N 1
ATOM 645 C CA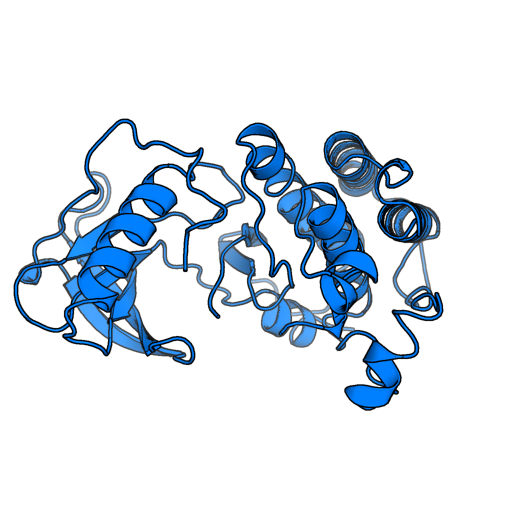 . GLN A 1 80 ? -12.956 -33.221 -12.156 1.00 13.20 568 GLN A CA 1
ATOM 646 C C . GLN A 1 80 ? -11.501 -33.142 -11.746 1.00 14.67 568 GLN A C 1
ATOM 647 O O . GLN A 1 80 ? -10.796 -32.193 -12.102 1.00 14.40 568 GLN A O 1
ATOM 653 N N . HIS A 1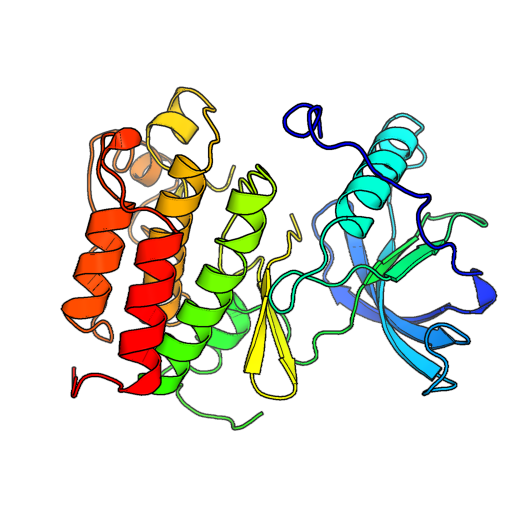 81 ? -11.053 -34.156 -10.997 1.00 11.54 569 HIS A N 1
ATOM 654 C CA . HIS A 1 81 ? -9.678 -34.207 -10.507 1.00 10.58 569 HIS A CA 1
ATOM 655 C C . HIS A 1 81 ? -9.290 -35.645 -10.216 1.00 12.78 569 HIS A C 1
ATOM 656 O O . HIS A 1 81 ? -10.141 -36.461 -9.840 1.00 12.03 569 HIS A O 1
ATOM 663 N N . GLN A 1 82 ? -7.989 -35.925 -10.338 1.00 11.45 570 GLN A N 1
ATOM 664 C CA . GLN A 1 82 ? -7.412 -37.242 -10.135 1.00 11.59 570 GLN A CA 1
ATOM 665 C C . GLN A 1 82 ? -7.711 -37.824 -8.758 1.00 12.86 570 GLN A C 1
ATOM 666 O O . GLN A 1 82 ? -7.731 -39.041 -8.598 1.00 13.17 570 GLN A O 1
ATOM 672 N N . HIS A 1 83 ? -7.890 -36.949 -7.771 1.00 9.53 571 HIS A N 1
ATOM 673 C CA . HIS A 1 83 ? -8.127 -37.381 -6.381 1.00 8.87 571 HIS A CA 1
ATOM 674 C C . HIS A 1 83 ? -9.470 -37.010 -5.782 1.00 11.33 571 HIS A C 1
ATOM 675 O O . HIS A 1 83 ? -9.647 -37.051 -4.551 1.00 10.50 571 HIS A O 1
ATOM 682 N N . ILE A 1 84 ? -10.457 -36.778 -6.675 1.00 8.62 572 ILE A N 1
ATOM 683 C CA . ILE A 1 84 ? -11.845 -36.511 -6.304 1.00 8.18 572 ILE A CA 1
ATOM 684 C C . ILE A 1 84 ? -12.706 -37.572 -7.009 1.00 9.08 572 ILE A C 1
ATOM 685 O O . ILE A 1 84 ? -12.495 -37.857 -8.222 1.00 8.66 572 ILE A O 1
ATOM 690 N N . VAL A 1 85 ? -13.674 -38.130 -6.274 1.00 8.52 573 VAL A N 1
ATOM 691 C CA . VAL A 1 85 ? -14.605 -39.117 -6.814 1.00 7.35 573 VAL A CA 1
ATOM 692 C C . VAL A 1 85 ? -15.127 -38.682 -8.181 1.00 10.58 573 VAL A C 1
ATOM 693 O O . VAL A 1 85 ? -15.455 -37.500 -8.384 1.00 10.21 573 VAL A O 1
ATOM 697 N N . ARG A 1 86 ? -15.155 -39.626 -9.111 1.00 8.65 574 ARG A N 1
ATOM 698 C CA . ARG A 1 86 ? -15.573 -39.376 -10.490 1.00 8.50 574 ARG A CA 1
ATOM 699 C C . ARG A 1 86 ? -17.044 -39.720 -10.697 1.00 11.40 574 ARG A C 1
ATOM 700 O O . ARG A 1 86 ? -17.453 -40.877 -10.545 1.00 10.71 574 ARG A O 1
ATOM 708 N N . PHE A 1 87 ? -17.835 -38.696 -11.035 1.00 9.23 575 PHE A N 1
ATOM 709 C CA . PHE A 1 87 ? -19.265 -38.853 -11.248 1.00 9.73 575 PHE A CA 1
ATOM 710 C C . PHE A 1 87 ? -19.527 -39.019 -12.738 1.00 11.44 575 PHE A C 1
ATOM 711 O O . PHE A 1 87 ? -19.071 -38.209 -13.538 1.00 11.57 575 PHE A O 1
ATOM 719 N N . PHE A 1 88 ? -20.257 -40.091 -13.106 1.00 9.33 576 PHE A N 1
ATOM 720 C CA . PHE A 1 88 ? -20.573 -40.387 -14.507 1.00 9.11 576 PHE A CA 1
ATOM 721 C C . PHE A 1 88 ? -21.902 -39.865 -15.036 1.00 12.17 576 PHE A C 1
ATOM 722 O O . PHE A 1 88 ? -22.057 -39.728 -16.252 1.00 12.81 576 PHE A O 1
ATOM 730 N N . GLY A 1 89 ? -22.872 -39.633 -14.157 1.00 10.50 577 GLY A N 1
ATOM 731 C CA . GLY A 1 89 ? -24.139 -39.100 -14.630 1.00 10.07 577 GLY A CA 1
ATOM 732 C C . GLY A 1 89 ? -25.332 -39.638 -13.889 1.00 12.44 577 GLY A C 1
ATOM 733 O O . GLY A 1 89 ? -25.187 -40.314 -12.855 1.00 11.80 577 GLY A O 1
ATOM 734 N N . VAL A 1 90 ? -26.513 -39.326 -14.427 1.00 9.60 578 VAL A N 1
ATOM 735 C CA . VAL A 1 90 ? -27.783 -39.714 -13.800 1.00 10.80 578 VAL A CA 1
ATOM 736 C C . VAL A 1 90 ? -28.637 -40.574 -14.708 1.00 14.07 578 VAL A C 1
ATOM 737 O O . VAL A 1 90 ? -28.484 -40.561 -15.924 1.00 12.60 578 VAL A O 1
ATOM 741 N N . CYS A 1 91 ? -29.578 -41.282 -14.099 1.00 13.56 579 CYS A N 1
ATOM 742 C CA . CYS A 1 91 ? -30.633 -41.934 -14.833 1.00 14.96 579 CYS A CA 1
ATOM 743 C C . CYS A 1 91 ? -31.930 -41.427 -14.208 1.00 20.04 579 CYS A C 1
ATOM 744 O O . CYS A 1 91 ? -32.172 -41.633 -13.018 1.00 17.79 579 CYS A O 1
ATOM 747 N N . THR A 1 92 ? -32.717 -40.700 -15.014 1.00 19.71 580 THR A N 1
ATOM 748 C CA . THR A 1 92 ? -33.964 -40.043 -14.638 1.00 22.63 580 THR A CA 1
ATOM 749 C C . THR A 1 92 ? -35.170 -40.773 -15.254 1.00 30.42 580 THR A C 1
ATOM 750 O O . THR A 1 92 ? -36.308 -40.436 -14.935 1.00 32.02 580 THR A O 1
ATOM 754 N N . GLU A 1 93 ? -34.928 -41.792 -16.097 1.00 29.11 581 GLU A N 1
ATOM 755 C CA . GLU A 1 93 ? -36.051 -42.536 -16.680 1.00 31.97 581 GLU A CA 1
ATOM 756 C C . GLU A 1 93 ? -36.572 -43.593 -15.723 1.00 41.10 581 GLU A C 1
ATOM 757 O O . GLU A 1 93 ? -35.851 -44.529 -15.342 1.00 40.35 581 GLU A O 1
ATOM 763 N N . GLY A 1 94 ? -37.800 -43.365 -15.264 1.00 41.00 582 GLY A N 1
ATOM 764 C CA . GLY A 1 94 ? -38.453 -44.231 -14.296 1.00 41.68 582 GLY A CA 1
ATOM 765 C C . GLY A 1 94 ? -37.990 -43.974 -12.876 1.00 45.42 582 GLY A C 1
ATOM 766 O O . GLY A 1 94 ? -37.185 -43.069 -12.624 1.00 44.09 582 GLY A O 1
ATOM 767 N N . ARG A 1 95 ? -38.506 -44.777 -11.936 1.00 41.96 583 ARG A N 1
ATOM 768 C CA . ARG A 1 95 ? -38.178 -44.659 -10.521 1.00 41.52 583 ARG A CA 1
ATOM 769 C C . ARG A 1 95 ? -37.518 -45.949 -10.003 1.00 42.73 583 ARG A C 1
ATOM 770 O O . ARG A 1 95 ? -37.890 -47.046 -10.445 1.00 43.53 583 ARG A O 1
ATOM 778 N N . PRO A 1 96 ? -36.542 -45.855 -9.073 1.00 35.85 584 PRO A N 1
ATOM 779 C CA . PRO A 1 96 ? -35.996 -44.638 -8.452 1.00 33.46 584 PRO A CA 1
ATOM 780 C C . PRO A 1 96 ? -34.979 -43.932 -9.345 1.00 29.94 584 PRO A C 1
ATOM 781 O O . PRO A 1 96 ? -34.526 -44.496 -10.351 1.00 28.99 584 PRO A O 1
ATOM 785 N N . LEU A 1 97 ? -34.648 -42.692 -8.981 1.00 23.09 585 LEU A N 1
ATOM 786 C CA . LEU A 1 97 ? -33.635 -41.905 -9.682 1.00 21.19 585 LEU A CA 1
ATOM 787 C C . LEU A 1 97 ? -32.282 -42.490 -9.321 1.00 19.90 585 LEU A C 1
ATOM 788 O O . LEU A 1 97 ? -32.055 -42.873 -8.162 1.00 19.50 585 LEU A O 1
ATOM 793 N N . LEU A 1 98 ? -31.371 -42.549 -10.308 1.00 16.12 586 LEU A N 1
ATOM 794 C CA . LEU A 1 98 ? -30.044 -43.114 -10.079 1.00 14.17 586 LEU A CA 1
ATOM 795 C C . LEU A 1 98 ? -28.910 -42.134 -10.357 1.00 14.19 586 LEU A C 1
ATOM 796 O O . LEU A 1 98 ? -28.998 -41.331 -11.284 1.00 13.42 586 LEU A O 1
ATOM 801 N N . MET A 1 99 ? -27.844 -42.255 -9.558 1.00 11.31 587 MET A N 1
ATOM 802 C CA . MET A 1 99 ? -26.568 -41.550 -9.705 1.00 11.33 587 MET A CA 1
ATOM 803 C C . MET A 1 99 ? -25.503 -42.597 -9.928 1.00 13.82 587 MET A C 1
ATOM 804 O O . MET A 1 99 ? -25.477 -43.608 -9.224 1.00 12.64 587 MET A O 1
ATOM 809 N N . VAL A 1 100 ? -24.661 -42.384 -10.949 1.00 9.30 588 VAL A N 1
ATOM 810 C CA . VAL A 1 100 ? -23.632 -43.354 -11.347 1.00 8.14 588 VAL A CA 1
ATOM 811 C C . VAL A 1 100 ? -22.254 -42.759 -11.096 1.00 9.61 588 VAL A C 1
ATOM 812 O O . VAL A 1 100 ? -21.960 -41.624 -11.514 1.00 10.25 588 VAL A O 1
ATOM 816 N N . PHE A 1 101 ? -21.414 -43.541 -10.425 1.00 9.00 589 PHE A N 1
ATOM 817 C CA . PHE A 1 101 ? -20.053 -43.167 -10.067 1.00 7.55 589 PHE A CA 1
ATOM 818 C C . PHE A 1 101 ? -19.074 -44.235 -10.521 1.00 10.97 589 PHE A C 1
ATOM 819 O O . PHE A 1 101 ? -19.442 -45.382 -10.769 1.00 10.68 589 PHE A O 1
ATOM 827 N N . GLU A 1 102 ? -17.795 -43.861 -10.551 1.00 9.46 590 GLU A N 1
ATOM 828 C CA . GLU A 1 102 ? -16.731 -44.814 -10.839 1.00 9.34 590 GLU A CA 1
ATOM 829 C C . GLU A 1 102 ? -16.694 -45.892 -9.751 1.00 12.52 590 GLU A C 1
ATOM 830 O O . GLU A 1 102 ? -16.886 -45.592 -8.568 1.00 11.63 590 GLU A O 1
ATOM 836 N N . TYR A 1 103 ? -16.453 -47.152 -10.157 1.00 9.73 591 TYR A N 1
ATOM 837 C CA . TYR A 1 103 ? -16.292 -48.227 -9.185 1.00 9.29 591 TYR A CA 1
ATOM 838 C C . TYR A 1 103 ? -14.839 -48.203 -8.679 1.00 11.97 591 TYR A C 1
ATOM 839 O O . TYR A 1 103 ? -13.887 -48.241 -9.478 1.00 11.81 591 TYR A O 1
ATOM 848 N N . MET A 1 104 ? -14.689 -48.160 -7.349 1.00 10.00 592 MET A N 1
ATOM 849 C CA . MET A 1 104 ? -13.377 -48.143 -6.688 1.00 10.33 592 MET A CA 1
ATOM 850 C C . MET A 1 104 ? -13.257 -49.477 -5.955 1.00 13.88 592 MET A C 1
ATOM 851 O O . MET A 1 104 ? -13.870 -49.670 -4.908 1.00 13.28 592 MET A O 1
ATOM 856 N N . ARG A 1 105 ? -12.502 -50.414 -6.549 1.00 13.03 593 ARG A N 1
ATOM 857 C CA . ARG A 1 105 ? -12.478 -51.827 -6.146 1.00 15.04 593 ARG A CA 1
ATOM 858 C C . ARG A 1 105 ? -12.085 -52.159 -4.715 1.00 19.25 593 ARG A C 1
ATOM 859 O O . ARG A 1 105 ? -12.466 -53.230 -4.215 1.00 19.05 593 ARG A O 1
ATOM 867 N N . HIS A 1 106 ? -11.295 -51.281 -4.075 1.00 14.54 594 HIS A N 1
ATOM 868 C CA . HIS A 1 106 ? -10.824 -51.539 -2.710 1.00 14.96 594 HIS A CA 1
ATOM 869 C C . HIS A 1 106 ? -11.674 -50.908 -1.603 1.00 17.12 594 HIS A C 1
ATOM 870 O O . HIS A 1 106 ? -11.338 -51.060 -0.424 1.00 16.41 594 HIS A O 1
ATOM 877 N N . GLY A 1 107 ? -12.788 -50.268 -1.989 1.00 12.61 595 GLY A N 1
ATOM 878 C CA . GLY A 1 107 ? -13.766 -49.690 -1.072 1.00 12.26 595 GLY A CA 1
ATOM 879 C C . GLY A 1 107 ? -13.304 -48.496 -0.273 1.00 15.67 595 GLY A C 1
ATOM 880 O O . GLY A 1 107 ? -12.354 -47.809 -0.657 1.00 13.09 595 GLY A O 1
ATOM 881 N N . ASP A 1 108 ? -13.975 -48.242 0.855 1.00 10.84 596 ASP A N 1
ATOM 882 C CA . ASP A 1 108 ? -13.621 -47.052 1.611 1.00 10.81 596 ASP A CA 1
ATOM 883 C C . ASP A 1 108 ? -12.266 -47.128 2.303 1.00 12.68 596 ASP A C 1
ATOM 884 O O . ASP A 1 108 ? -11.821 -48.196 2.724 1.00 11.76 596 ASP A O 1
ATOM 889 N N . LEU A 1 109 ? -11.611 -45.971 2.405 1.00 10.04 597 LEU A N 1
ATOM 890 C CA . LEU A 1 109 ? -10.264 -45.883 2.959 1.00 9.08 597 LEU A CA 1
ATOM 891 C C . LEU A 1 109 ? -10.219 -46.217 4.472 1.00 12.09 597 LEU A C 1
ATOM 892 O O . LEU A 1 109 ? -9.217 -46.754 4.928 1.00 12.60 597 LEU A O 1
ATOM 897 N N . ASN A 1 110 ? -11.283 -45.926 5.237 1.00 9.99 598 ASN A N 1
ATOM 898 C CA . ASN A 1 110 ? -11.229 -46.282 6.673 1.00 10.31 598 ASN A CA 1
ATOM 899 C C . ASN A 1 110 ? -11.129 -47.819 6.846 1.00 13.42 598 ASN A C 1
ATOM 900 O O . ASN A 1 110 ? -10.294 -48.308 7.611 1.00 13.25 598 ASN A O 1
ATOM 905 N N . ARG A 1 111 ? -11.962 -48.568 6.093 1.00 11.50 599 ARG A N 1
ATOM 906 C CA . ARG A 1 111 ? -11.923 -50.034 6.157 1.00 12.30 599 ARG A CA 1
ATOM 907 C C . ARG A 1 111 ? -10.599 -50.557 5.620 1.00 15.84 599 ARG A C 1
ATOM 908 O O . ARG A 1 111 ? -10.038 -51.514 6.173 1.00 15.67 599 ARG A O 1
ATOM 916 N N . PHE A 1 112 ? -10.075 -49.884 4.568 1.00 12.16 600 PHE A N 1
ATOM 917 C CA . PHE A 1 112 ? -8.816 -50.254 3.957 1.00 11.65 600 PHE A CA 1
ATOM 918 C C . PHE A 1 112 ? -7.660 -50.127 4.975 1.00 15.68 600 PHE A C 1
ATOM 919 O O . PHE A 1 112 ? -6.858 -51.057 5.097 1.00 15.42 600 PHE A O 1
ATOM 927 N N . LEU A 1 113 ? -7.599 -48.991 5.705 1.00 12.03 601 LEU A N 1
ATOM 928 C CA . LEU A 1 113 ? -6.557 -48.766 6.717 1.00 12.32 601 LEU A CA 1
ATOM 929 C C . LEU A 1 113 ? -6.671 -49.842 7.814 1.00 15.47 601 LEU A C 1
ATOM 930 O O . LEU A 1 113 ? -5.672 -50.454 8.185 1.00 16.15 601 LEU A O 1
ATOM 935 N N . ARG A 1 114 ? -7.907 -50.095 8.296 1.00 12.56 602 ARG A N 1
ATOM 936 C CA . ARG A 1 114 ? -8.127 -51.092 9.366 1.00 14.05 602 ARG A CA 1
ATOM 937 C C . ARG A 1 114 ? -7.732 -52.529 8.972 1.00 19.32 602 ARG A C 1
ATOM 938 O O . ARG A 1 114 ? -7.189 -53.266 9.810 1.00 19.03 602 ARG A O 1
ATOM 946 N N . SER A 1 115 ? -7.956 -52.900 7.709 1.00 15.52 603 SER A N 1
ATOM 947 C CA . SER A 1 115 ? -7.642 -54.228 7.194 1.00 15.82 603 SER A CA 1
ATOM 948 C C . SER A 1 115 ? -6.185 -54.401 6.716 1.00 22.19 603 SER A C 1
ATOM 949 O O . SER A 1 115 ? -5.787 -55.516 6.363 1.00 21.49 603 SER A O 1
ATOM 952 N N . HIS A 1 116 ? -5.408 -53.298 6.674 1.00 19.46 604 HIS A N 1
ATOM 953 C CA . HIS A 1 116 ? -3.993 -53.298 6.274 1.00 19.25 604 HIS A CA 1
ATOM 954 C C . HIS A 1 116 ? -3.124 -52.673 7.365 1.00 24.59 604 HIS A C 1
ATOM 955 O O . HIS A 1 116 ? -2.163 -51.955 7.077 1.00 23.95 604 HIS A O 1
ATOM 962 N N . GLY A 1 117 ? -3.494 -52.949 8.615 1.00 22.58 605 GLY A N 1
ATOM 963 C CA . GLY A 1 117 ? -2.818 -52.464 9.805 1.00 24.63 605 GLY A CA 1
ATOM 964 C C . GLY A 1 117 ? -1.627 -53.325 10.170 1.00 34.33 605 GLY A C 1
ATOM 965 O O . GLY A 1 117 ? -1.321 -54.287 9.455 1.00 34.22 605 GLY A O 1
ATOM 966 N N . PRO A 1 118 ? -0.942 -53.006 11.294 1.00 34.68 606 PRO A N 1
ATOM 967 C CA . PRO A 1 118 ? 0.267 -53.773 11.678 1.00 36.34 606 PRO A CA 1
ATOM 968 C C . PRO A 1 118 ? 0.091 -55.284 11.816 1.00 42.43 606 PRO A C 1
ATOM 969 O O . PRO A 1 118 ? 0.979 -56.048 11.429 1.00 43.62 606 PRO A O 1
ATOM 973 N N . VAL A 1 129 ? -4.797 -56.103 -4.794 1.00 72.65 617 VAL A N 1
ATOM 974 C CA . VAL A 1 129 ? -4.089 -55.497 -3.663 1.00 72.21 617 VAL A CA 1
ATOM 975 C C . VAL A 1 129 ? -2.993 -56.430 -3.110 1.00 75.67 617 VAL A C 1
ATOM 976 O O . VAL A 1 129 ? -3.029 -57.643 -3.357 1.00 76.43 617 VAL A O 1
ATOM 980 N N . ALA A 1 130 ? -2.021 -55.852 -2.381 1.00 70.40 618 ALA A N 1
ATOM 981 C CA . ALA A 1 130 ? -0.948 -56.580 -1.714 1.00 70.14 618 ALA A CA 1
ATOM 982 C C . ALA A 1 130 ? -1.354 -56.695 -0.226 1.00 71.07 618 ALA A C 1
ATOM 983 O O . ALA A 1 130 ? -1.289 -55.695 0.503 1.00 70.16 618 ALA A O 1
ATOM 985 N N . PRO A 1 131 ? -1.867 -57.873 0.221 1.00 65.31 619 PRO A N 1
ATOM 986 C CA . PRO A 1 131 ? -2.300 -57.994 1.626 1.00 63.38 619 PRO A CA 1
ATOM 987 C C . PRO A 1 131 ? -1.141 -57.995 2.619 1.00 62.60 619 PRO A C 1
ATOM 988 O O . PRO A 1 131 ? -0.172 -58.741 2.458 1.00 63.23 619 PRO A O 1
ATOM 992 N N . GLY A 1 132 ? -1.257 -57.134 3.625 1.00 54.07 620 GLY A N 1
ATOM 993 C CA . GLY A 1 132 ? -0.257 -56.958 4.670 1.00 51.99 620 GLY A CA 1
ATOM 994 C C . GLY A 1 132 ? -0.289 -55.562 5.268 1.00 49.57 620 GLY A C 1
ATOM 995 O O . GLY A 1 132 ? -1.160 -54.758 4.910 1.00 47.03 620 GLY A O 1
ATOM 996 N N . PRO A 1 133 ? 0.650 -55.231 6.185 1.00 42.26 621 PRO A N 1
ATOM 997 C CA . PRO A 1 133 ? 0.630 -53.891 6.804 1.00 39.66 621 PRO A CA 1
ATOM 998 C C . PRO A 1 133 ? 1.104 -52.789 5.866 1.00 37.03 621 PRO A C 1
ATOM 999 O O . PRO A 1 133 ? 2.070 -52.993 5.124 1.00 38.00 621 PRO A O 1
ATOM 1003 N N . LEU A 1 134 ? 0.434 -51.620 5.886 1.00 26.18 622 LEU A N 1
ATOM 1004 C CA . LEU A 1 134 ? 0.901 -50.520 5.045 1.00 22.35 622 LEU A CA 1
ATOM 1005 C C . LEU A 1 134 ? 2.170 -49.935 5.669 1.00 23.71 622 LEU A C 1
ATOM 1006 O O . LEU A 1 134 ? 2.241 -49.758 6.880 1.00 23.50 622 LEU A O 1
ATOM 1011 N N . GLY A 1 135 ? 3.169 -49.684 4.844 1.00 19.88 623 GLY A N 1
ATOM 1012 C CA . GLY A 1 135 ? 4.419 -49.104 5.310 1.00 19.75 623 GLY A CA 1
ATOM 1013 C C . GLY A 1 135 ? 4.332 -47.591 5.291 1.00 20.16 623 GLY A C 1
ATOM 1014 O O . GLY A 1 135 ? 3.371 -47.026 4.749 1.00 18.29 623 GLY A O 1
ATOM 1015 N N . LEU A 1 136 ? 5.353 -46.927 5.876 1.00 16.75 624 LEU A N 1
ATOM 1016 C CA . LEU A 1 136 ? 5.438 -45.466 5.929 1.00 15.78 624 LEU A CA 1
ATOM 1017 C C . LEU A 1 136 ? 5.255 -44.801 4.562 1.00 18.13 624 LEU A C 1
ATOM 1018 O O . LEU A 1 136 ? 4.444 -43.878 4.459 1.00 16.79 624 LEU A O 1
ATOM 1023 N N . GLY A 1 137 ? 5.973 -45.268 3.535 1.00 16.07 625 GLY A N 1
ATOM 1024 C CA . GLY A 1 137 ? 5.820 -44.704 2.195 1.00 16.05 625 GLY A CA 1
ATOM 1025 C C . GLY A 1 137 ? 4.385 -44.765 1.690 1.00 18.70 625 GLY A C 1
ATOM 1026 O O . GLY A 1 137 ? 3.876 -43.806 1.100 1.00 17.64 625 GLY A O 1
ATOM 1027 N N . GLN A 1 138 ? 3.704 -45.890 1.949 1.00 14.13 626 GLN A N 1
ATOM 1028 C CA . GLN A 1 138 ? 2.307 -46.066 1.536 1.00 13.40 626 GLN A CA 1
ATOM 1029 C C . GLN A 1 138 ? 1.376 -45.123 2.292 1.00 14.31 626 GLN A C 1
ATOM 1030 O O . GLN A 1 138 ? 0.517 -44.500 1.668 1.00 14.24 626 GLN A O 1
ATOM 1036 N N . LEU A 1 139 ? 1.566 -44.977 3.634 1.00 12.19 627 LEU A N 1
ATOM 1037 C CA . LEU A 1 139 ? 0.724 -44.051 4.409 1.00 12.01 627 LEU A CA 1
ATOM 1038 C C . LEU A 1 139 ? 0.921 -42.614 3.898 1.00 13.44 627 LEU A C 1
ATOM 1039 O O . LEU A 1 139 ? -0.052 -41.867 3.773 1.00 12.69 627 LEU A O 1
ATOM 1044 N N . LEU A 1 140 ? 2.177 -42.235 3.601 1.00 13.10 628 LEU A N 1
ATOM 1045 C CA . LEU A 1 140 ? 2.465 -40.904 3.060 1.00 12.42 628 LEU A CA 1
ATOM 1046 C C . LEU A 1 140 ? 1.845 -40.731 1.697 1.00 14.90 628 LEU A C 1
ATOM 1047 O O . LEU A 1 140 ? 1.329 -39.653 1.409 1.00 13.91 628 LEU A O 1
ATOM 1052 N N . ALA A 1 141 ? 1.848 -41.794 0.861 1.00 13.17 629 ALA A N 1
ATOM 1053 C CA . ALA A 1 141 ? 1.231 -41.688 -0.473 1.00 13.74 629 ALA A CA 1
ATOM 1054 C C . ALA A 1 141 ? -0.292 -41.476 -0.383 1.00 15.74 629 ALA A C 1
ATOM 1055 O O . ALA A 1 141 ? -0.860 -40.651 -1.113 1.00 14.75 629 ALA A O 1
ATOM 1057 N N . VAL A 1 142 ? -0.945 -42.171 0.558 1.00 12.57 630 VAL A N 1
ATOM 1058 C CA . VAL A 1 142 ? -2.397 -41.995 0.779 1.00 11.61 630 VAL A CA 1
ATOM 1059 C C . VAL A 1 142 ? -2.646 -40.530 1.215 1.00 13.76 630 VAL A C 1
ATOM 1060 O O . VAL A 1 142 ? -3.486 -39.840 0.642 1.00 12.61 630 VAL A O 1
ATOM 1064 N N . ALA A 1 143 ? -1.882 -40.047 2.199 1.00 11.03 631 ALA A N 1
ATOM 1065 C CA . ALA A 1 143 ? -2.056 -38.692 2.735 1.00 10.67 631 ALA A CA 1
ATOM 1066 C C . ALA A 1 143 ? -1.832 -37.642 1.648 1.00 12.20 631 ALA A C 1
ATOM 1067 O O . ALA A 1 143 ? -2.593 -36.684 1.586 1.00 11.48 631 ALA A O 1
ATOM 1069 N N . SER A 1 144 ? -0.778 -37.817 0.810 1.00 10.43 632 SER A N 1
ATOM 1070 C CA . SER A 1 144 ? -0.472 -36.881 -0.268 1.00 10.64 632 SER A CA 1
ATOM 1071 C C . SER A 1 144 ? -1.638 -36.777 -1.268 1.00 12.41 632 SER A C 1
ATOM 1072 O O . SER A 1 144 ? -1.944 -35.686 -1.743 1.00 12.30 632 SER A O 1
ATOM 1075 N N . GLN A 1 145 ? -2.258 -37.918 -1.584 1.00 10.92 633 GLN A N 1
ATOM 1076 C CA . GLN A 1 145 ? -3.370 -37.973 -2.542 1.00 10.39 633 GLN A CA 1
ATOM 1077 C C . GLN A 1 145 ? -4.595 -37.256 -2.001 1.00 10.26 633 GLN A C 1
ATOM 1078 O O . GLN A 1 145 ? -5.228 -36.487 -2.721 1.00 11.88 633 GLN A O 1
ATOM 1084 N N . VAL A 1 146 ? -4.926 -37.472 -0.712 1.00 8.85 634 VAL A N 1
ATOM 1085 C CA . VAL A 1 146 ? -6.070 -36.772 -0.130 1.00 7.96 634 VAL A CA 1
ATOM 1086 C C . VAL A 1 146 ? -5.764 -35.267 -0.156 1.00 11.70 634 VAL A C 1
ATOM 1087 O O . VAL A 1 146 ? -6.631 -34.467 -0.520 1.00 10.53 634 VAL A O 1
ATOM 1091 N N . ALA A 1 147 ? -4.541 -34.884 0.241 1.00 9.84 635 ALA A N 1
ATOM 1092 C CA . ALA A 1 147 ? -4.192 -33.457 0.268 1.00 9.90 635 ALA A CA 1
ATOM 1093 C C . ALA A 1 147 ? -4.268 -32.853 -1.129 1.00 11.19 635 ALA A C 1
ATOM 1094 O O . ALA A 1 147 ? -4.699 -31.717 -1.263 1.00 11.75 635 ALA A O 1
ATOM 1096 N N . ALA A 1 148 ? -3.898 -33.627 -2.177 1.00 10.70 636 ALA A N 1
ATOM 1097 C CA . ALA A 1 148 ? -3.980 -33.126 -3.565 1.00 11.91 636 ALA A CA 1
ATOM 1098 C C . ALA A 1 148 ? -5.439 -32.814 -3.936 1.00 12.84 636 ALA A C 1
ATOM 1099 O O . ALA A 1 148 ? -5.731 -31.764 -4.536 1.00 11.54 636 ALA A O 1
ATOM 1101 N N . GLY A 1 149 ? -6.352 -33.722 -3.552 1.00 10.63 637 GLY A N 1
ATOM 1102 C CA . GLY A 1 149 ? -7.777 -33.526 -3.793 1.00 10.74 637 GLY A CA 1
ATOM 1103 C C . GLY A 1 149 ? -8.251 -32.251 -3.119 1.00 13.03 637 GLY A C 1
ATOM 1104 O O . GLY A 1 149 ? -8.974 -31.460 -3.727 1.00 11.77 637 GLY A O 1
ATOM 1105 N N A MET A 1 150 ? -7.813 -32.026 -1.853 0.50 8.28 638 MET A N 1
ATOM 1106 N N B MET A 1 150 ? -7.813 -32.010 -1.875 0.50 9.74 638 MET A N 1
ATOM 1107 C CA A MET A 1 150 ? -8.186 -30.838 -1.084 0.50 6.80 638 MET A CA 1
ATOM 1108 C CA B MET A 1 150 ? -8.213 -30.807 -1.153 0.50 9.10 638 MET A CA 1
ATOM 1109 C C A MET A 1 150 ? -7.619 -29.536 -1.669 0.50 11.60 638 MET A C 1
ATOM 1110 C C B MET A 1 150 ? -7.652 -29.530 -1.756 0.50 12.35 638 MET A C 1
ATOM 1111 O O A MET A 1 150 ? -8.275 -28.503 -1.547 0.50 11.46 638 MET A O 1
ATOM 1112 O O B MET A 1 150 ? -8.330 -28.504 -1.718 0.50 11.63 638 MET A O 1
ATOM 1121 N N . VAL A 1 151 ? -6.439 -29.587 -2.340 1.00 9.90 639 VAL A N 1
ATOM 1122 C CA . VAL A 1 151 ? -5.873 -28.394 -3.009 1.00 10.32 639 VAL A CA 1
ATOM 1123 C C . VAL A 1 151 ? -6.833 -28.019 -4.166 1.00 12.81 639 VAL A C 1
ATOM 1124 O O . VAL A 1 151 ? -7.165 -26.842 -4.372 1.00 12.76 639 VAL A O 1
ATOM 1128 N N . TYR A 1 152 ? -7.279 -29.034 -4.897 1.00 9.59 640 TYR A N 1
ATOM 1129 C CA . TYR A 1 152 ? -8.203 -28.811 -6.006 1.00 11.42 640 TYR A CA 1
ATOM 1130 C C . TYR A 1 152 ? -9.504 -28.160 -5.492 1.00 13.65 640 TYR A C 1
ATOM 1131 O O . TYR A 1 152 ? -9.961 -27.155 -6.043 1.00 13.71 640 TYR A O 1
ATOM 1140 N N . LEU A 1 153 ? -10.092 -28.733 -4.427 1.00 11.43 641 LEU A N 1
ATOM 1141 C CA . LEU A 1 153 ? -11.316 -28.176 -3.859 1.00 10.18 641 LEU A CA 1
ATOM 1142 C C . LEU A 1 153 ? -11.118 -26.734 -3.405 1.00 13.41 641 LEU A C 1
ATOM 1143 O O . LEU A 1 153 ? -11.964 -25.894 -3.713 1.00 12.57 641 LEU A O 1
ATOM 1148 N N . ALA A 1 154 ? -9.984 -26.421 -2.723 1.00 11.51 642 ALA A N 1
ATOM 1149 C CA . ALA A 1 154 ? -9.740 -25.038 -2.283 1.00 12.23 642 ALA A CA 1
ATOM 1150 C C . ALA A 1 154 ? -9.682 -24.069 -3.475 1.00 15.87 642 ALA A C 1
ATOM 1151 O O . ALA A 1 154 ? -10.184 -22.943 -3.375 1.00 18.15 642 ALA A O 1
ATOM 1153 N N . GLY A 1 155 ? -9.122 -24.527 -4.594 1.00 14.21 643 GLY A N 1
ATOM 1154 C CA . GLY A 1 155 ? -8.997 -23.731 -5.813 1.00 16.06 643 GLY A CA 1
ATOM 1155 C C . GLY A 1 155 ? -10.338 -23.405 -6.438 1.00 20.56 643 GLY A C 1
ATOM 1156 O O . GLY A 1 155 ? -10.491 -22.358 -7.086 1.00 21.77 643 GLY A O 1
ATOM 1157 N N . LEU A 1 156 ? -11.314 -24.312 -6.254 1.00 16.93 644 LEU A N 1
ATOM 1158 C CA . LEU A 1 156 ? -12.688 -24.164 -6.752 1.00 17.57 644 LEU A CA 1
ATOM 1159 C C . LEU A 1 156 ? -13.536 -23.400 -5.733 1.00 20.62 644 LEU A C 1
ATOM 1160 O O . LEU A 1 156 ? -14.689 -23.125 -6.021 1.00 20.21 644 LEU A O 1
ATOM 1165 N N . HIS A 1 157 ? -12.990 -23.099 -4.523 1.00 17.08 645 HIS A N 1
AT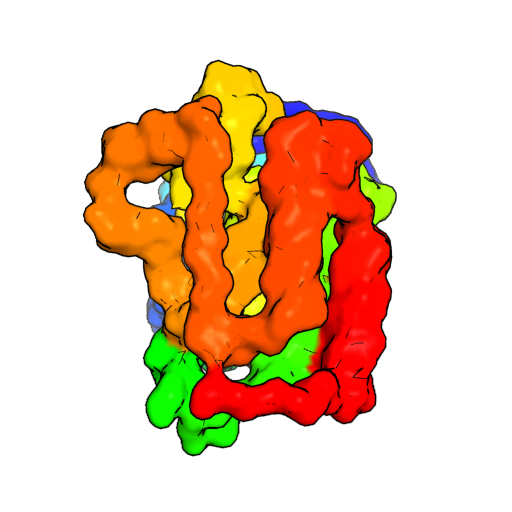OM 1166 C CA . HIS A 1 157 ? -13.745 -22.467 -3.434 1.00 18.24 645 HIS A CA 1
ATOM 1167 C C . HIS A 1 157 ? -14.880 -23.432 -2.976 1.00 19.07 645 HIS A C 1
ATOM 1168 O O . HIS A 1 157 ? -15.963 -22.998 -2.586 1.00 20.12 645 HIS A O 1
ATOM 1175 N N . PHE A 1 158 ? -14.630 -24.751 -3.073 1.00 13.72 646 PHE A N 1
ATOM 1176 C CA . PHE A 1 158 ? -15.585 -25.777 -2.656 1.00 12.62 646 PHE A CA 1
ATOM 1177 C C . PHE A 1 158 ? -15.183 -26.187 -1.230 1.00 16.41 646 PHE A C 1
ATOM 1178 O O . PHE A 1 158 ? -14.031 -26.532 -1.000 1.00 17.95 646 PHE A O 1
ATOM 1186 N N . VAL A 1 159 ? -16.121 -26.137 -0.301 1.00 10.99 647 VAL A N 1
ATOM 1187 C CA . VAL A 1 159 ? -15.889 -26.546 1.091 1.00 10.05 647 VAL A CA 1
ATOM 1188 C C . VAL A 1 159 ? -16.577 -27.895 1.233 1.00 12.51 647 VAL A C 1
ATOM 1189 O O . VAL A 1 159 ? -17.787 -27.997 1.015 1.00 12.32 647 VAL A O 1
ATOM 1193 N N . HIS A 1 160 ? -15.798 -28.940 1.580 1.00 9.63 648 HIS A N 1
ATOM 1194 C CA . HIS A 1 160 ? -16.313 -30.296 1.667 1.00 8.61 648 HIS A CA 1
ATOM 1195 C C . HIS A 1 160 ? -17.253 -30.512 2.866 1.00 11.95 648 HIS A C 1
ATOM 1196 O O . HIS A 1 160 ? -18.339 -31.090 2.704 1.00 12.04 648 HIS A O 1
ATOM 1203 N N . ARG A 1 161 ? -16.803 -30.108 4.079 1.00 10.18 649 ARG A N 1
ATOM 1204 C CA . ARG A 1 161 ? -17.542 -30.187 5.354 1.00 9.98 649 ARG A CA 1
ATOM 1205 C C . ARG A 1 161 ? -17.556 -31.557 6.054 1.00 12.18 649 ARG A C 1
ATOM 1206 O O . ARG A 1 161 ? -18.014 -31.637 7.204 1.00 12.42 649 ARG A O 1
ATOM 1214 N N . ASP A 1 162 ? -17.111 -32.634 5.386 1.00 9.62 650 ASP A N 1
ATOM 1215 C CA . ASP A 1 162 ? -17.068 -33.931 6.072 1.00 10.82 650 ASP A CA 1
ATOM 1216 C C . ASP A 1 162 ? -15.890 -34.773 5.595 1.00 13.21 650 ASP A C 1
ATOM 1217 O O . ASP A 1 162 ? -16.042 -35.936 5.209 1.00 12.75 650 ASP A O 1
ATOM 1222 N N . LEU A 1 163 ? -14.691 -34.171 5.629 1.00 9.95 651 LEU A N 1
ATOM 1223 C CA . LEU A 1 163 ? -13.522 -34.917 5.213 1.00 9.19 651 LEU A CA 1
ATOM 1224 C C . LEU A 1 163 ? -13.161 -35.905 6.336 1.00 11.29 651 LEU A C 1
ATOM 1225 O O . LEU A 1 163 ? -13.012 -35.521 7.500 1.00 11.82 651 LEU A O 1
ATOM 1230 N N . ALA A 1 164 ? -13.070 -37.172 5.964 1.00 10.15 652 ALA A N 1
ATOM 1231 C CA . ALA A 1 164 ? -12.798 -38.276 6.904 1.00 8.79 652 ALA A CA 1
ATOM 1232 C C . ALA A 1 164 ? -12.414 -39.451 6.037 1.00 10.38 652 ALA A C 1
ATOM 1233 O O . ALA A 1 164 ? -12.828 -39.495 4.875 1.00 10.39 652 ALA A O 1
ATOM 1235 N N . THR A 1 165 ? -11.643 -40.422 6.562 1.00 7.74 653 THR A N 1
ATOM 1236 C CA . THR A 1 165 ? -11.235 -41.542 5.730 1.00 7.54 653 THR A CA 1
ATOM 1237 C C . THR A 1 165 ? -12.432 -42.394 5.248 1.00 9.97 653 THR A C 1
ATOM 1238 O O . THR A 1 165 ? -12.359 -42.989 4.157 1.00 9.95 653 THR A O 1
ATOM 1242 N N . ARG A 1 166 ? -13.514 -42.451 6.046 1.00 9.04 654 ARG A N 1
ATOM 1243 C CA . ARG A 1 166 ? -14.728 -43.206 5.635 1.00 8.62 654 ARG A CA 1
ATOM 1244 C C . ARG A 1 166 ? -15.332 -42.632 4.330 1.00 12.29 654 ARG A C 1
ATOM 1245 O O . ARG A 1 166 ? -16.105 -43.334 3.667 1.00 13.27 654 ARG A O 1
ATOM 1253 N N . ASN A 1 167 ? -15.039 -41.346 4.026 1.00 8.64 655 ASN A N 1
ATOM 1254 C CA . ASN A 1 167 ? -15.519 -40.662 2.827 1.00 7.60 655 ASN A CA 1
ATOM 1255 C C . ASN A 1 167 ? -14.541 -40.691 1.670 1.00 11.45 655 ASN A C 1
ATOM 1256 O O . ASN A 1 167 ? -14.818 -40.050 0.658 1.00 12.40 655 ASN A O 1
ATOM 1261 N N . CYS A 1 168 ? -13.437 -41.457 1.785 1.00 8.78 656 CYS A N 1
ATOM 1262 C CA . CYS A 1 168 ? -12.500 -41.630 0.674 1.00 8.02 656 CYS A CA 1
ATOM 1263 C C . CYS A 1 168 ? -12.586 -43.050 0.169 1.00 9.16 656 CYS A C 1
ATOM 1264 O O . CYS A 1 168 ? -12.923 -43.965 0.925 1.00 9.56 656 CYS A O 1
ATOM 1267 N N . LEU A 1 169 ? -12.253 -43.241 -1.106 1.00 7.94 657 LEU A N 1
ATOM 1268 C CA . LEU A 1 169 ? -12.252 -44.558 -1.762 1.00 9.01 657 LEU A CA 1
ATOM 1269 C C . LEU A 1 169 ? -10.865 -44.936 -2.238 1.00 12.22 657 LEU A C 1
ATOM 1270 O O . LEU A 1 169 ? -10.063 -44.054 -2.590 1.00 12.73 657 LEU A O 1
ATOM 1275 N N . VAL A 1 170 ? -10.604 -46.250 -2.329 1.00 10.13 658 VAL A N 1
ATOM 1276 C CA . VAL A 1 170 ? -9.310 -46.765 -2.790 1.00 9.20 658 VAL A CA 1
ATOM 1277 C C . VAL A 1 170 ? -9.586 -47.604 -4.040 1.00 12.72 658 VAL A C 1
ATOM 1278 O O . VAL A 1 170 ? -10.458 -48.483 -4.017 1.00 11.84 658 VAL A O 1
ATOM 1282 N N . GLY A 1 171 ? -8.906 -47.261 -5.123 1.00 11.64 659 GLY A N 1
ATOM 1283 C CA . GLY A 1 171 ? -9.046 -47.950 -6.398 1.00 12.74 659 GLY A CA 1
ATOM 1284 C C . GLY A 1 171 ? -7.800 -48.714 -6.785 1.00 19.27 659 GLY A C 1
ATOM 1285 O O . GLY A 1 171 ? -6.881 -48.890 -5.973 1.00 19.21 659 GLY A O 1
ATOM 1286 N N . GLN A 1 172 ? -7.766 -49.163 -8.054 1.00 19.83 660 GLN A N 1
ATOM 1287 C CA . GLN A 1 172 ? -6.641 -49.914 -8.610 1.00 22.84 660 GLN A CA 1
ATOM 1288 C C . GLN A 1 172 ? -5.322 -49.163 -8.389 1.00 28.28 660 GLN A C 1
ATOM 1289 O O . GLN A 1 172 ? -5.267 -47.943 -8.567 1.00 28.54 660 GLN A O 1
ATOM 1295 N N . GLY A 1 173 ? -4.310 -49.894 -7.934 1.00 24.70 661 GLY A N 1
ATOM 1296 C CA . GLY A 1 173 ? -2.985 -49.353 -7.658 1.00 24.11 661 GLY A CA 1
ATOM 1297 C C . GLY A 1 173 ? -2.904 -48.396 -6.485 1.00 27.21 661 GLY A C 1
ATOM 1298 O O . GLY A 1 173 ? -1.982 -47.576 -6.430 1.00 26.46 661 GLY A O 1
ATOM 1299 N N . LEU A 1 174 ? -3.837 -48.523 -5.508 1.00 23.27 662 LEU A N 1
ATOM 1300 C CA . LEU A 1 174 ? -3.862 -47.699 -4.287 1.00 22.91 662 LEU A CA 1
ATOM 1301 C C . LEU A 1 174 ? -4.128 -46.218 -4.625 1.00 22.10 662 LEU A C 1
ATOM 1302 O O . LEU A 1 174 ? -3.611 -45.336 -3.941 1.00 22.39 662 LEU A O 1
ATOM 1307 N N . VAL A 1 175 ? -4.914 -45.944 -5.684 1.00 16.91 663 VAL A N 1
ATOM 1308 C CA . VAL A 1 175 ? -5.306 -44.563 -6.036 1.00 14.96 663 VAL A CA 1
ATOM 1309 C C . VAL A 1 175 ? -6.406 -44.195 -5.025 1.00 16.45 663 VAL A C 1
ATOM 1310 O O . VAL A 1 175 ? -7.341 -44.972 -4.810 1.00 15.49 663 VAL A O 1
ATOM 1314 N N . VAL A 1 176 ? -6.291 -43.015 -4.408 1.00 12.06 664 VAL A N 1
ATOM 1315 C CA . VAL A 1 176 ? -7.262 -42.560 -3.422 1.00 9.82 664 VAL A CA 1
ATOM 1316 C C . VAL A 1 176 ? -8.027 -41.371 -3.960 1.00 11.23 664 VAL A C 1
ATOM 1317 O O . VAL A 1 176 ? -7.435 -40.437 -4.504 1.00 11.34 664 VAL A O 1
ATOM 1321 N N . LYS A 1 177 ? -9.355 -41.385 -3.756 1.00 8.95 665 LYS A N 1
ATOM 1322 C CA . LYS A 1 177 ? -10.233 -40.303 -4.173 1.00 8.15 665 LYS A CA 1
ATOM 1323 C C . LYS A 1 177 ? -11.185 -39.878 -3.045 1.00 10.62 665 LYS A C 1
ATOM 1324 O O . LYS A 1 177 ? -11.681 -40.716 -2.292 1.00 9.96 665 LYS A O 1
ATOM 1330 N N . ILE A 1 178 ? -11.432 -38.568 -2.936 1.00 8.58 666 ILE A N 1
ATOM 1331 C CA . ILE A 1 178 ? -12.352 -38.010 -1.934 1.00 7.84 666 ILE A CA 1
ATOM 1332 C C . ILE A 1 178 ? -13.793 -37.992 -2.455 1.00 10.80 666 ILE A C 1
ATOM 1333 O O . ILE A 1 178 ? -14.060 -37.416 -3.523 1.00 8.95 666 ILE A O 1
ATOM 1338 N N . GLY A 1 179 ? -14.709 -38.507 -1.645 1.00 8.82 667 GLY A N 1
ATOM 1339 C CA . GLY A 1 179 ? -16.134 -38.429 -1.939 1.00 8.99 667 GLY A CA 1
ATOM 1340 C C . GLY A 1 179 ? -16.898 -37.993 -0.699 1.00 11.23 667 GLY A C 1
ATOM 1341 O O . GLY A 1 179 ? -16.329 -37.386 0.221 1.00 10.24 667 GLY A O 1
ATOM 1342 N N . ASP A 1 180 ? -18.189 -38.298 -0.659 1.00 9.19 668 ASP A N 1
ATOM 1343 C CA . ASP A 1 180 ? -19.014 -38.021 0.526 1.00 10.03 668 ASP A CA 1
ATOM 1344 C C . ASP A 1 180 ? -20.180 -38.995 0.441 1.00 14.27 668 ASP A C 1
ATOM 1345 O O . ASP A 1 180 ? -21.012 -38.893 -0.468 1.00 14.57 668 ASP A O 1
ATOM 1350 N N . PHE A 1 181 ? -20.157 -40.002 1.318 1.00 13.96 669 PHE A N 1
ATOM 1351 C CA . PHE A 1 181 ? -21.158 -41.062 1.301 1.00 14.92 669 PHE A CA 1
ATOM 1352 C C . PHE A 1 181 ? -22.231 -40.896 2.374 1.00 26.86 669 PHE A C 1
ATOM 1353 O O . PHE A 1 181 ? -23.150 -41.708 2.430 1.00 27.06 669 PHE A O 1
ATOM 1361 N N . GLY A 1 182 ? -22.150 -39.796 3.128 1.00 28.80 670 GLY A N 1
ATOM 1362 C CA . GLY A 1 182 ? -23.080 -39.447 4.198 1.00 31.96 670 GLY A CA 1
ATOM 1363 C C . GLY A 1 182 ? -22.918 -40.336 5.413 1.00 40.14 670 GLY A C 1
ATOM 1364 O O . GLY A 1 182 ? -22.473 -39.883 6.470 1.00 42.04 670 GLY A O 1
ATOM 1365 N N . LEU A 1 201 ? -23.719 -34.892 13.071 1.00 33.46 689 LEU A N 1
ATOM 1366 C CA . LEU A 1 201 ? -22.552 -34.106 12.665 1.00 31.95 689 LEU A CA 1
ATOM 1367 C C . LEU A 1 201 ? -21.238 -34.852 12.951 1.00 31.84 689 LEU A C 1
ATOM 1368 O O . LEU A 1 201 ? -21.119 -35.499 14.005 1.00 31.78 689 LEU A O 1
ATOM 1373 N N . PRO A 1 202 ? -20.235 -34.768 12.038 1.00 24.44 690 PRO A N 1
ATOM 1374 C CA . PRO A 1 202 ? -18.959 -35.480 12.275 1.00 22.18 690 PRO A CA 1
ATOM 1375 C C . PRO A 1 202 ? -18.100 -34.672 13.243 1.00 17.60 690 PRO A C 1
ATOM 1376 O O . PRO A 1 202 ? -16.980 -34.254 12.914 1.00 15.25 690 PRO A O 1
ATOM 1380 N N . ILE A 1 203 ? -18.644 -34.446 14.441 1.00 15.36 691 ILE A N 1
ATOM 1381 C CA . ILE A 1 203 ? -18.064 -33.610 15.475 1.00 16.72 691 ILE A CA 1
ATOM 1382 C C . ILE A 1 203 ? -16.595 -33.860 15.749 1.00 15.01 691 ILE A C 1
ATOM 1383 O O . ILE A 1 203 ? -15.834 -32.911 15.867 1.00 14.38 691 ILE A O 1
ATOM 1388 N N . ARG A 1 204 ? -16.182 -35.132 15.810 1.00 11.42 692 ARG A N 1
ATOM 1389 C CA . ARG A 1 204 ? -14.797 -35.477 16.141 1.00 10.14 692 ARG A CA 1
ATOM 1390 C C . ARG A 1 204 ? -13.790 -34.938 15.113 1.00 12.32 692 ARG A C 1
ATOM 1391 O O . ARG A 1 204 ? -12.621 -34.792 15.431 1.00 12.01 692 ARG A O 1
ATOM 1399 N N . TRP A 1 205 ? -14.236 -34.658 13.878 1.00 10.70 693 TRP A N 1
ATOM 1400 C CA . TRP A 1 205 ? -13.345 -34.145 12.824 1.00 10.42 693 TRP A CA 1
ATOM 1401 C C . TRP A 1 205 ? -13.400 -32.620 12.674 1.00 12.37 693 TRP A C 1
ATOM 1402 O O . TRP A 1 205 ? -12.699 -32.049 11.817 1.00 11.75 693 TRP A O 1
ATOM 1413 N N . MET A 1 206 ? -14.281 -31.983 13.442 1.00 10.25 694 MET A N 1
ATOM 1414 C CA . MET A 1 206 ? -14.519 -30.553 13.311 1.00 9.89 694 MET A CA 1
ATOM 1415 C C . MET A 1 206 ? -13.705 -29.663 14.229 1.00 11.75 694 MET A C 1
ATOM 1416 O O . MET A 1 206 ? -13.480 -30.028 15.391 1.00 11.34 694 MET A O 1
ATOM 1421 N N . PRO A 1 207 ? -13.378 -28.429 13.759 1.00 9.06 695 PRO A N 1
ATOM 1422 C CA . PRO A 1 207 ? -12.719 -27.456 14.651 1.00 9.36 695 PRO A CA 1
ATOM 1423 C C . PRO A 1 207 ? -13.753 -26.779 15.548 1.00 10.97 695 PRO A C 1
ATOM 1424 O O . PRO A 1 207 ? -14.967 -26.853 15.267 1.00 10.03 695 PRO A O 1
ATOM 1428 N N . PRO A 1 208 ? -13.274 -26.040 16.578 1.00 9.74 696 PRO A N 1
ATOM 1429 C CA . PRO A 1 208 ? -14.209 -25.353 17.483 1.00 10.47 696 PRO A CA 1
ATOM 1430 C C . PRO A 1 208 ? -15.228 -24.440 16.783 1.00 11.93 696 PRO A C 1
ATOM 1431 O O . PRO A 1 208 ? -16.406 -24.455 17.152 1.00 14.16 696 PRO A O 1
ATOM 1435 N N . GLU A 1 209 ? -14.795 -23.658 15.778 1.00 10.34 697 GLU A N 1
ATOM 1436 C CA . GLU A 1 209 ? -15.715 -22.716 15.119 1.00 11.34 697 GLU A CA 1
ATOM 1437 C C . GLU A 1 209 ? -16.823 -23.432 14.329 1.00 13.58 697 GLU A C 1
ATOM 1438 O O . GLU A 1 209 ? -17.899 -22.866 14.117 1.00 13.80 697 GLU A O 1
ATOM 1444 N N . SER A 1 210 ? -16.541 -24.657 13.852 1.00 10.74 698 SER A N 1
ATOM 1445 C CA . SER A 1 210 ? -17.558 -25.413 13.120 1.00 11.74 698 SER A CA 1
ATOM 1446 C C . SER A 1 210 ? -18.540 -25.989 14.099 1.00 14.61 698 SER A C 1
ATOM 1447 O O . SER A 1 210 ? -19.751 -25.961 13.845 1.00 15.89 698 SER A O 1
ATOM 1450 N N . ILE A 1 211 ? -18.035 -26.493 15.241 1.00 11.11 699 ILE A N 1
ATOM 1451 C CA . ILE A 1 211 ? -18.916 -27.067 16.251 1.00 11.65 699 ILE A CA 1
ATOM 1452 C C . ILE A 1 211 ? -19.811 -25.971 16.839 1.00 14.87 699 ILE A C 1
ATOM 1453 O O . ILE A 1 211 ? -21.004 -26.177 16.997 1.00 16.48 699 ILE A O 1
ATOM 1458 N N . LEU A 1 212 ? -19.200 -24.860 17.259 1.00 12.31 700 LEU A N 1
ATOM 1459 C CA . LEU A 1 212 ? -19.924 -23.807 17.971 1.00 13.19 700 LEU A CA 1
ATOM 1460 C C . LEU A 1 212 ? -20.737 -22.890 17.097 1.00 16.99 700 LEU A C 1
ATOM 1461 O O . LEU A 1 212 ? -21.786 -22.404 17.529 1.00 16.69 700 LEU A O 1
ATOM 1466 N N . TYR A 1 213 ? -20.218 -22.560 15.909 1.00 13.42 701 TYR A N 1
ATOM 1467 C CA . TYR A 1 213 ? -20.867 -21.542 15.087 1.00 13.43 701 TYR A CA 1
ATOM 1468 C C . TYR A 1 213 ? -21.269 -22.013 13.694 1.00 19.21 701 TYR A C 1
ATOM 1469 O O . TYR A 1 213 ? -21.728 -21.190 12.888 1.00 19.22 701 TYR A O 1
ATOM 1478 N N . ARG A 1 214 ? -21.116 -23.319 13.405 1.00 14.28 702 ARG A N 1
ATOM 1479 C CA . ARG A 1 214 ? -21.408 -23.914 12.097 1.00 15.43 702 ARG A CA 1
ATOM 1480 C C . ARG A 1 214 ? -20.685 -23.112 10.978 1.00 17.17 702 ARG A C 1
ATOM 1481 O O . ARG A 1 214 ? -21.256 -22.864 9.902 1.00 17.65 702 ARG A O 1
ATOM 1489 N N . LYS A 1 215 ? -19.438 -22.673 11.265 1.00 12.50 703 LYS A N 1
ATOM 1490 C CA . LYS A 1 215 ? -18.644 -21.934 10.295 1.00 13.30 703 LYS A CA 1
ATOM 1491 C C . LYS A 1 215 ? -17.780 -22.956 9.571 1.00 14.56 703 LYS A C 1
ATOM 1492 O O . LYS A 1 215 ? -16.849 -23.504 10.163 1.00 13.60 703 LYS A O 1
ATOM 1498 N N . PHE A 1 216 ? -18.122 -23.229 8.298 1.00 11.71 704 PHE A N 1
ATOM 1499 C CA . PHE A 1 216 ? -17.421 -24.202 7.464 1.00 10.27 704 PHE A CA 1
ATOM 1500 C C . PHE A 1 216 ? -16.708 -23.468 6.337 1.00 14.86 704 PHE A C 1
ATOM 1501 O O . PHE A 1 216 ? -17.344 -22.772 5.541 1.00 13.62 704 PHE A O 1
ATOM 1509 N N . THR A 1 217 ? -15.376 -23.575 6.313 1.00 11.28 705 THR A N 1
ATOM 1510 C CA . THR A 1 217 ? -14.543 -22.830 5.378 1.00 11.49 705 THR A CA 1
ATOM 1511 C C . THR A 1 217 ? -13.418 -23.729 4.903 1.00 12.32 705 THR A C 1
ATOM 1512 O O . THR A 1 217 ? -13.253 -24.839 5.410 1.00 10.35 705 THR A O 1
ATOM 1516 N N . THR A 1 218 ? -12.591 -23.215 3.967 1.00 10.96 706 THR A N 1
ATOM 1517 C CA . THR A 1 218 ? -11.362 -23.903 3.544 1.00 10.49 706 THR A CA 1
ATOM 1518 C C . THR A 1 218 ? -10.545 -24.224 4.816 1.00 13.09 706 THR A C 1
ATOM 1519 O O . THR A 1 218 ? -9.929 -25.284 4.885 1.00 13.27 706 THR A O 1
ATOM 1523 N N . GLU A 1 219 ? -10.562 -23.305 5.813 1.00 10.01 707 GLU A N 1
ATOM 1524 C CA . GLU A 1 219 ? -9.798 -23.483 7.054 1.00 10.43 707 GLU A CA 1
ATOM 1525 C C . GLU A 1 219 ? -10.350 -24.591 7.961 1.00 13.30 707 GLU A C 1
ATOM 1526 O O . GLU A 1 219 ? -9.568 -25.255 8.657 1.00 12.34 707 GLU A O 1
ATOM 1532 N N . SER A 1 220 ? -11.694 -24.770 8.001 1.00 8.94 708 SER A N 1
ATOM 1533 C CA . SER A 1 220 ? -12.212 -25.907 8.779 1.00 8.07 708 SER A CA 1
ATOM 1534 C C . SER A 1 220 ? -11.920 -27.210 8.039 1.00 10.74 708 SER A C 1
ATOM 1535 O O . SER A 1 220 ? -11.685 -28.240 8.685 1.00 10.48 708 SER A O 1
ATOM 1538 N N . ASP A 1 221 ? -11.880 -27.163 6.682 1.00 8.79 709 ASP A N 1
ATOM 1539 C CA . ASP A 1 221 ? -11.512 -28.379 5.953 1.00 7.16 709 ASP A CA 1
ATOM 1540 C C . ASP A 1 221 ? -10.054 -28.756 6.260 1.00 8.69 709 ASP A C 1
ATOM 1541 O O . ASP A 1 221 ? -9.743 -29.949 6.332 1.00 9.27 709 ASP A O 1
ATOM 1546 N N . VAL A 1 222 ? -9.141 -27.756 6.373 1.00 9.00 710 VAL A N 1
ATOM 1547 C CA . VAL A 1 222 ? -7.741 -28.122 6.642 1.00 9.30 710 VAL A CA 1
ATOM 1548 C C . VAL A 1 222 ? -7.622 -28.755 8.030 1.00 9.88 710 VAL A C 1
ATOM 1549 O O . VAL A 1 222 ? -6.841 -29.684 8.211 1.00 9.88 710 VAL A O 1
ATOM 1553 N N . TRP A 1 223 ? -8.429 -28.284 9.007 1.00 8.59 711 TRP A N 1
ATOM 1554 C CA . TRP A 1 223 ? -8.404 -28.870 10.356 1.00 7.87 711 TRP A CA 1
ATOM 1555 C C . TRP A 1 223 ? -8.812 -30.358 10.221 1.00 9.71 711 TRP A C 1
ATOM 1556 O O . TRP A 1 223 ? -8.148 -31.250 10.772 1.00 9.87 711 TRP A O 1
ATOM 1567 N N . SER A 1 224 ? -9.912 -30.615 9.481 1.00 8.57 712 SER A N 1
ATOM 1568 C CA . SER A 1 224 ? -10.363 -32.001 9.266 1.00 7.62 712 SER A CA 1
ATOM 1569 C C . SER A 1 224 ? -9.312 -32.809 8.543 1.00 10.63 712 SER A C 1
ATOM 1570 O O . SER A 1 224 ? -9.191 -34.005 8.837 1.00 10.54 712 SER A O 1
ATOM 1573 N N . PHE A 1 225 ? -8.533 -32.181 7.615 1.00 7.57 713 PHE A N 1
ATOM 1574 C CA . PHE A 1 225 ? -7.457 -32.919 6.957 1.00 8.46 713 PHE A CA 1
ATOM 1575 C C . PHE A 1 225 ? -6.423 -33.353 7.995 1.00 10.51 713 PHE A C 1
ATOM 1576 O O . PHE A 1 225 ? -5.933 -34.471 7.927 1.00 8.37 713 PHE A O 1
ATOM 1584 N N . GLY A 1 226 ? -6.138 -32.496 8.984 1.00 9.04 714 GLY A N 1
ATOM 1585 C CA . GLY A 1 226 ? -5.224 -32.885 10.061 1.00 9.66 714 GLY A CA 1
ATOM 1586 C C . GLY A 1 226 ? -5.736 -34.114 10.813 1.00 10.34 714 GLY A C 1
ATOM 1587 O O . GLY A 1 226 ? -4.974 -35.039 11.122 1.00 9.96 714 GLY A O 1
ATOM 1588 N N . VAL A 1 227 ? -7.054 -34.169 11.041 1.00 8.21 715 VAL A N 1
ATOM 1589 C CA . VAL A 1 227 ? -7.676 -35.335 11.655 1.00 8.28 715 VAL A CA 1
ATOM 1590 C C . VAL A 1 227 ? -7.558 -36.554 10.721 1.00 9.47 715 VAL A C 1
ATOM 1591 O O . VAL A 1 227 ? -7.272 -37.660 11.190 1.00 9.72 715 VAL A O 1
ATOM 1595 N N . VAL A 1 228 ? -7.728 -36.361 9.383 1.00 8.08 716 VAL A N 1
ATOM 1596 C CA . VAL A 1 228 ? -7.566 -37.487 8.441 1.00 6.94 716 VAL A CA 1
ATOM 1597 C C . VAL A 1 228 ? -6.129 -38.019 8.539 1.00 9.05 716 VAL A C 1
ATOM 1598 O O . VAL A 1 228 ? -5.940 -39.237 8.518 1.00 9.85 716 VAL A O 1
ATOM 1602 N N . LEU A 1 229 ? -5.129 -37.108 8.647 1.00 8.44 717 LEU A N 1
ATOM 1603 C CA . LEU A 1 229 ? -3.737 -37.534 8.785 1.00 10.22 717 LEU A CA 1
ATOM 1604 C C . LEU A 1 229 ? -3.596 -38.429 10.007 1.00 10.60 717 LEU A C 1
ATOM 1605 O O . LEU A 1 229 ? -2.945 -39.481 9.940 1.00 10.20 717 LEU A O 1
ATOM 1610 N N . TRP A 1 230 ? -4.242 -38.022 11.112 1.00 9.06 718 TRP A N 1
ATOM 1611 C CA . TRP A 1 230 ? -4.243 -38.787 12.363 1.00 9.76 718 TRP A CA 1
ATOM 1612 C C . TRP A 1 230 ? -4.906 -40.160 12.123 1.00 10.83 718 TRP A C 1
ATOM 1613 O O . TRP A 1 230 ? -4.346 -41.187 12.530 1.00 11.15 718 TRP A O 1
ATOM 1624 N N . GLU A 1 231 ? -6.041 -40.204 11.402 1.00 8.58 719 GLU A N 1
ATOM 1625 C CA . GLU A 1 231 ? -6.652 -41.504 11.098 1.00 8.80 719 GLU A CA 1
ATO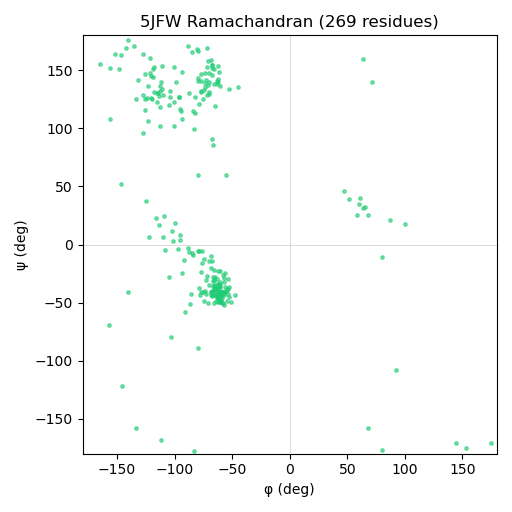M 1626 C C . GLU A 1 231 ? -5.700 -42.393 10.280 1.00 11.09 719 GLU A C 1
ATOM 1627 O O . GLU A 1 231 ? -5.615 -43.589 10.541 1.00 10.93 719 GLU A O 1
ATOM 1633 N N . ILE A 1 232 ? -5.004 -41.821 9.269 1.00 8.83 720 ILE A N 1
ATOM 1634 C CA . ILE A 1 232 ? -4.106 -42.602 8.417 1.00 9.03 720 ILE A CA 1
ATOM 1635 C C . ILE A 1 232 ? -3.017 -43.226 9.262 1.00 12.60 720 ILE A C 1
ATOM 1636 O O . ILE A 1 232 ? -2.760 -44.429 9.165 1.00 12.55 720 ILE A O 1
ATOM 1641 N N . PHE A 1 233 ? -2.392 -42.402 10.115 1.00 10.59 721 PHE A N 1
ATOM 1642 C CA . PHE A 1 233 ? -1.276 -42.802 10.952 1.00 10.29 721 PHE A CA 1
ATOM 1643 C C . PHE A 1 233 ? -1.628 -43.646 12.170 1.00 14.30 721 PHE A C 1
ATOM 1644 O O . PHE A 1 233 ? -0.722 -44.191 12.810 1.00 14.39 721 PHE A O 1
ATOM 1652 N N . THR A 1 234 ? -2.941 -43.845 12.427 1.00 10.16 722 THR A N 1
ATOM 1653 C CA . THR A 1 234 ? -3.406 -44.758 13.486 1.00 10.10 722 THR A CA 1
ATOM 1654 C C . THR A 1 234 ? -4.057 -46.000 12.821 1.00 15.03 722 THR A C 1
ATOM 1655 O O . THR A 1 234 ? -4.658 -46.824 13.519 1.00 17.11 722 THR A O 1
ATOM 1659 N N . TYR A 1 235 ? -3.971 -46.117 11.470 1.00 13.35 723 TYR A N 1
ATOM 1660 C CA . TYR A 1 235 ? -4.579 -47.227 10.726 1.00 13.54 723 TYR A CA 1
ATOM 1661 C C . TYR A 1 235 ? -6.123 -47.266 10.916 1.00 15.77 723 TYR A C 1
ATOM 1662 O O . TYR A 1 235 ? -6.736 -48.342 11.028 1.00 15.90 723 TYR A O 1
ATOM 1671 N N . GLY A 1 236 ? -6.734 -46.073 10.917 1.00 11.93 724 GLY A N 1
ATOM 1672 C CA . GLY A 1 236 ? -8.184 -45.907 10.920 1.00 11.08 724 GLY A CA 1
ATOM 1673 C C . GLY A 1 236 ? -8.869 -45.894 12.270 1.00 14.84 724 GLY A C 1
ATOM 1674 O O . GLY A 1 236 ? -10.077 -46.127 12.337 1.00 16.31 724 GLY A O 1
ATOM 1675 N N . LYS A 1 237 ? -8.130 -45.605 13.350 1.00 13.43 725 LYS A N 1
ATOM 1676 C CA . LYS A 1 237 ? -8.733 -45.493 14.680 1.00 13.97 725 LYS A CA 1
ATOM 1677 C C . LYS A 1 237 ? -9.653 -44.245 14.691 1.00 13.85 725 LYS A C 1
ATOM 1678 O O . LYS A 1 237 ? -9.415 -43.292 13.938 1.00 12.26 725 LYS A O 1
ATOM 1684 N N . GLN A 1 238 ? -10.699 -44.274 15.529 1.00 11.93 726 GLN A N 1
ATOM 1685 C CA . GLN A 1 238 ? -11.635 -43.168 15.639 1.00 11.48 726 GLN A CA 1
ATOM 1686 C C . GLN A 1 238 ? -10.967 -42.013 16.424 1.00 13.93 726 GLN A C 1
ATOM 1687 O O . GLN A 1 238 ? -10.423 -42.271 17.497 1.00 12.42 726 GLN A O 1
ATOM 1693 N N . PRO A 1 239 ? -11.056 -40.753 15.941 1.00 12.69 727 PRO A N 1
ATOM 1694 C CA . PRO A 1 239 ? -10.459 -39.631 16.705 1.00 11.97 727 PRO A CA 1
ATOM 1695 C C . PRO A 1 239 ? -11.174 -39.511 18.045 1.00 14.91 727 PRO A C 1
ATOM 1696 O O . PRO A 1 239 ? -12.400 -39.679 18.116 1.00 14.35 727 PRO A O 1
ATOM 1700 N N . TRP A 1 240 ? -10.398 -39.271 19.106 1.00 11.14 728 TRP A N 1
ATOM 1701 C CA . TRP A 1 240 ? -10.942 -39.127 20.473 1.00 11.26 728 TRP A CA 1
ATOM 1702 C C . TRP A 1 240 ? -11.664 -40.407 20.911 1.00 14.17 728 TRP A C 1
ATOM 1703 O O . TRP A 1 240 ? -12.662 -40.341 21.647 1.00 13.74 728 TRP A O 1
ATOM 1714 N N . TYR A 1 241 ? -11.148 -41.593 20.474 1.00 11.43 729 TYR A N 1
ATOM 1715 C CA . TYR A 1 241 ? -11.783 -42.892 20.787 1.00 12.65 729 TYR A CA 1
ATOM 1716 C C . TYR A 1 241 ? -11.963 -43.135 22.287 1.00 16.27 729 TYR A C 1
ATOM 1717 O O . TYR A 1 241 ? -12.790 -43.954 22.664 1.00 16.68 729 TYR A O 1
ATOM 1726 N N . GLN A 1 242 ? -11.145 -42.486 23.132 1.00 13.09 730 GLN A N 1
ATOM 1727 C CA . GLN A 1 242 ? -11.223 -42.654 24.581 1.00 13.87 730 GLN A CA 1
ATOM 1728 C C . GLN A 1 242 ? -12.380 -41.842 25.213 1.00 16.41 730 GLN A C 1
ATOM 1729 O O . GLN A 1 242 ? -12.638 -41.986 26.413 1.00 15.87 730 GLN A O 1
ATOM 1735 N N . LEU A 1 243 ? -13.076 -41.017 24.397 1.00 12.74 731 LEU A N 1
ATOM 1736 C CA . LEU A 1 243 ? -14.106 -40.116 24.915 1.00 12.85 731 LEU A CA 1
ATOM 1737 C C . LEU A 1 243 ? -15.488 -40.373 24.352 1.00 13.73 731 LEU A C 1
ATOM 1738 O O . LEU A 1 243 ? -15.617 -40.728 23.178 1.00 12.56 731 LEU A O 1
ATOM 1743 N N . SER A 1 244 ? -16.525 -40.059 25.155 1.00 12.52 732 SER A N 1
ATOM 1744 C CA . SER A 1 244 ? -17.913 -40.114 24.670 1.00 11.42 732 SER A CA 1
ATOM 1745 C C . SER A 1 244 ? -18.123 -38.924 23.685 1.00 13.47 732 SER A C 1
ATOM 1746 O O . SER A 1 244 ? -17.273 -38.034 23.607 1.00 14.32 732 SER A O 1
ATOM 1749 N N . ASN A 1 245 ? -19.243 -38.912 22.945 1.00 14.22 733 ASN A N 1
ATOM 1750 C CA . ASN A 1 245 ? -19.536 -37.819 22.008 1.00 13.52 733 ASN A CA 1
ATOM 1751 C C . ASN A 1 245 ? -19.563 -36.452 22.734 1.00 18.01 733 ASN A C 1
ATOM 1752 O O . ASN A 1 245 ? -19.021 -35.478 22.209 1.00 18.26 733 ASN A O 1
ATOM 1757 N N . THR A 1 246 ? -20.148 -36.397 23.954 1.00 14.07 734 THR A N 1
ATOM 1758 C CA . THR A 1 246 ? -20.210 -35.174 24.762 1.00 14.58 734 THR A CA 1
ATOM 1759 C C . THR A 1 246 ? -18.840 -34.779 25.242 1.00 17.44 734 THR A C 1
ATOM 1760 O O . THR A 1 246 ? -18.524 -33.584 25.253 1.00 17.49 734 THR A O 1
ATOM 1764 N N . GLU A 1 247 ? -18.022 -35.762 25.670 1.00 13.86 735 GLU A N 1
ATOM 1765 C CA . GLU A 1 247 ? -16.675 -35.447 26.173 1.00 13.55 735 GLU A CA 1
ATOM 1766 C C . GLU A 1 247 ? -15.823 -34.925 25.026 1.00 15.99 735 GLU A C 1
ATOM 1767 O O . GLU A 1 247 ? -15.049 -33.993 25.220 1.00 16.44 735 GLU A O 1
ATOM 1773 N N . ALA A 1 248 ? -15.954 -35.532 23.832 1.00 13.41 736 ALA A N 1
ATOM 1774 C CA . ALA A 1 248 ? -15.199 -35.071 22.663 1.00 13.00 736 ALA A CA 1
ATOM 1775 C C . ALA A 1 248 ? -15.556 -33.611 22.297 1.00 15.73 736 ALA A C 1
ATOM 1776 O O . ALA A 1 248 ? -14.644 -32.836 22.032 1.00 15.68 736 ALA A O 1
ATOM 1778 N N . ILE A 1 249 ? -16.848 -33.239 22.291 1.00 15.12 737 ILE A N 1
ATOM 1779 C CA . ILE A 1 249 ? -17.266 -31.863 21.934 1.00 16.07 737 ILE A CA 1
ATOM 1780 C C . ILE A 1 249 ? -16.612 -30.878 22.876 1.00 19.14 737 ILE A C 1
ATOM 1781 O O . ILE A 1 249 ? -16.008 -29.894 22.429 1.00 18.86 737 ILE A O 1
ATOM 1786 N N . ASP A 1 250 ? -16.726 -31.144 24.185 1.00 16.34 738 ASP A N 1
ATOM 1787 C CA . ASP A 1 250 ? -16.151 -30.239 25.161 1.00 15.60 738 ASP A CA 1
ATOM 1788 C C . ASP A 1 250 ? -14.640 -30.147 25.034 1.00 19.51 738 ASP A C 1
ATOM 1789 O O . ASP A 1 250 ? -14.102 -29.036 25.033 1.00 20.19 738 ASP A O 1
ATOM 1794 N N A CYS A 1 251 ? -13.942 -31.290 24.895 0.50 13.13 739 CYS A N 1
ATOM 1795 N N B CYS A 1 251 ? -13.981 -31.306 24.870 0.50 17.53 739 CYS A N 1
ATOM 1796 C CA A CYS A 1 251 ? -12.486 -31.295 24.729 0.50 12.32 739 CYS A CA 1
ATOM 1797 C CA B CYS A 1 251 ? -12.545 -31.486 24.662 0.50 18.54 739 CYS A CA 1
ATOM 1798 C C A CYS A 1 251 ? -12.029 -30.534 23.461 0.50 15.36 739 CYS A C 1
ATOM 1799 C C B CYS A 1 251 ? -12.047 -30.620 23.478 0.50 19.10 739 CYS A C 1
ATOM 1800 O O A CYS A 1 251 ? -11.079 -29.749 23.525 0.50 13.02 739 CYS A O 1
ATOM 1801 O O B CYS A 1 251 ? -11.067 -29.882 23.611 0.50 18.33 739 CYS A O 1
ATOM 1806 N N . ILE A 1 252 ? -12.729 -30.708 22.329 1.00 13.15 740 ILE A N 1
ATOM 1807 C CA . ILE A 1 252 ? -12.368 -29.933 21.136 1.00 12.28 740 ILE A CA 1
ATOM 1808 C C . ILE A 1 252 ? -12.575 -28.422 21.380 1.00 15.17 740 ILE A C 1
ATOM 1809 O O . ILE A 1 252 ? -11.664 -27.632 21.100 1.00 15.24 740 ILE A O 1
ATOM 1814 N N . THR A 1 253 ? -13.743 -28.026 21.915 1.00 14.76 741 THR A N 1
ATOM 1815 C CA . THR A 1 253 ? -14.033 -26.603 22.141 1.00 16.04 741 THR A CA 1
ATOM 1816 C C . THR A 1 253 ? -13.098 -25.966 23.177 1.00 20.68 741 THR A C 1
ATOM 1817 O O . THR A 1 253 ? -12.806 -24.773 23.074 1.00 20.29 741 THR A O 1
ATOM 1821 N N . GLN A 1 254 ? -12.585 -26.767 24.132 1.00 17.72 742 GLN A N 1
ATOM 1822 C CA . GLN A 1 254 ? -11.663 -26.253 25.155 1.00 18.87 742 GLN A CA 1
ATOM 1823 C C . GLN A 1 254 ? -10.198 -26.200 24.679 1.00 25.27 742 GLN A C 1
ATOM 1824 O O . GLN A 1 254 ? -9.359 -25.581 25.342 1.00 27.41 742 GLN A O 1
ATOM 1830 N N . GLY A 1 255 ? -9.915 -26.786 23.510 1.00 19.68 743 GLY A N 1
ATOM 1831 C CA . GLY A 1 255 ? -8.585 -26.717 22.921 1.00 19.01 743 GLY A CA 1
ATOM 1832 C C . GLY A 1 255 ? -7.660 -27.905 23.085 1.00 24.18 743 GLY A C 1
ATOM 1833 O O . GLY A 1 255 ? -6.462 -27.766 22.833 1.00 25.49 743 GLY A O 1
ATOM 1834 N N . ARG A 1 256 ? -8.183 -29.090 23.440 1.00 20.41 744 ARG A N 1
ATOM 1835 C CA . ARG A 1 256 ? -7.299 -30.261 23.565 1.00 19.85 744 ARG A CA 1
ATOM 1836 C C . ARG A 1 256 ? -6.859 -30.779 22.198 1.00 23.36 744 ARG A C 1
ATOM 1837 O O . ARG A 1 256 ? -7.604 -30.662 21.222 1.00 24.10 744 ARG A O 1
ATOM 1845 N N . GLU A 1 257 ? -5.632 -31.317 22.126 1.00 20.54 745 GLU A N 1
ATOM 1846 C CA . GLU A 1 257 ? -5.029 -31.828 20.892 1.00 19.94 745 GLU A CA 1
ATOM 1847 C C . GLU A 1 257 ? -4.867 -33.346 20.912 1.00 19.61 745 GLU A C 1
ATOM 1848 O O . GLU A 1 257 ? -4.448 -33.928 21.925 1.00 18.93 745 GLU A O 1
ATOM 1854 N N . LEU A 1 258 ? -5.140 -33.979 19.765 1.00 14.00 746 LEU A N 1
ATOM 1855 C CA . LEU A 1 258 ? -4.945 -35.418 19.576 1.00 12.44 746 LEU A CA 1
ATOM 1856 C C . LEU A 1 258 ? -3.474 -35.763 19.736 1.00 16.12 746 LEU A C 1
ATOM 1857 O O . LEU A 1 258 ? -2.600 -35.006 19.279 1.00 16.73 746 LEU A O 1
ATOM 1862 N N . GLU A 1 259 ? -3.193 -36.892 20.395 1.00 14.09 747 GLU A N 1
ATOM 1863 C CA . GLU A 1 259 ? -1.806 -37.310 20.612 1.00 14.90 747 GLU A CA 1
ATOM 1864 C C . GLU A 1 259 ? -1.170 -37.795 19.307 1.00 16.46 747 GLU A C 1
ATOM 1865 O O . GLU A 1 259 ? -1.851 -38.341 18.441 1.00 16.23 747 GLU A O 1
ATOM 1871 N N . ARG A 1 260 ? 0.158 -37.660 19.223 1.00 13.94 748 ARG A N 1
ATOM 1872 C CA . ARG A 1 260 ? 0.931 -38.168 18.111 1.00 13.92 748 ARG A CA 1
ATOM 1873 C C . ARG A 1 260 ? 0.876 -39.718 18.037 1.00 15.33 748 ARG A C 1
ATOM 1874 O O . ARG A 1 260 ? 1.292 -40.423 18.969 1.00 16.33 748 ARG A O 1
ATOM 1882 N N . PRO A 1 261 ? 0.360 -40.261 16.924 1.00 12.50 749 PRO A N 1
ATOM 1883 C CA . PRO A 1 261 ? 0.328 -41.730 16.775 1.00 12.05 749 PRO A CA 1
ATOM 1884 C C . PRO A 1 261 ? 1.745 -42.340 16.762 1.00 18.49 749 PRO A C 1
ATOM 1885 O O . PRO A 1 261 ? 2.709 -41.690 16.332 1.00 16.18 749 PRO A O 1
ATOM 1889 N N . ARG A 1 262 ? 1.853 -43.606 17.177 1.00 17.12 750 ARG A N 1
ATOM 1890 C CA . ARG A 1 262 ? 3.134 -44.336 17.201 1.00 18.35 750 ARG A CA 1
ATOM 1891 C C . ARG A 1 262 ? 3.819 -44.386 15.816 1.00 20.46 750 ARG A C 1
ATOM 1892 O O . ARG A 1 262 ? 5.041 -44.230 15.738 1.00 20.66 750 ARG A O 1
ATOM 1900 N N . ALA A 1 263 ? 3.045 -44.621 14.737 1.00 15.64 751 ALA A N 1
ATOM 1901 C CA . ALA A 1 263 ? 3.571 -44.756 13.362 1.00 16.37 751 ALA A CA 1
ATOM 1902 C C . ALA A 1 263 ? 3.870 -43.406 12.689 1.00 19.56 751 ALA A C 1
ATOM 1903 O O . ALA A 1 263 ? 4.390 -43.365 11.569 1.00 19.37 751 ALA A O 1
ATOM 1905 N N . CYS A 1 264 ? 3.516 -42.307 13.368 1.00 15.15 752 CYS A N 1
ATOM 1906 C CA . CYS A 1 264 ? 3.663 -40.949 12.849 1.00 14.76 752 CYS A CA 1
ATOM 1907 C C . CYS A 1 264 ? 5.067 -40.335 13.061 1.00 16.98 752 CYS A C 1
ATOM 1908 O O . CYS A 1 264 ? 5.447 -40.066 14.200 1.00 15.94 752 CYS A O 1
ATOM 1911 N N . PRO A 1 265 ? 5.840 -40.043 11.981 1.00 14.19 753 PRO A N 1
ATOM 1912 C CA . PRO A 1 265 ? 7.131 -39.367 12.187 1.00 13.28 753 PRO A CA 1
ATOM 1913 C C . PRO A 1 265 ? 6.939 -37.913 12.687 1.00 15.03 753 PRO A C 1
ATOM 1914 O O . PRO A 1 265 ? 5.889 -37.309 12.446 1.00 14.40 753 PRO A O 1
ATOM 1918 N N . PRO A 1 266 ? 7.956 -37.308 13.329 1.00 12.14 754 PRO A N 1
ATOM 1919 C CA . PRO A 1 266 ? 7.820 -35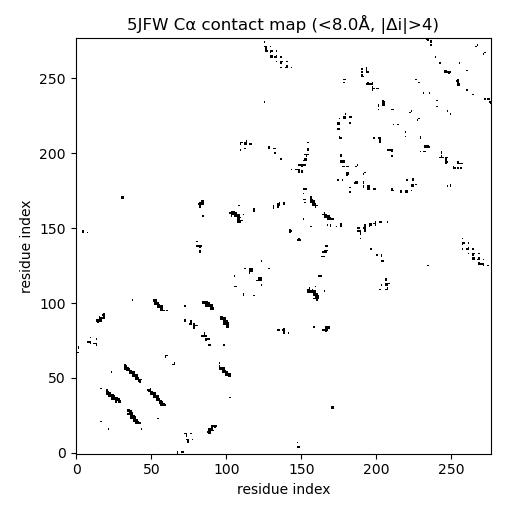.896 13.779 1.00 11.56 754 PRO A CA 1
ATOM 1920 C C . PRO A 1 266 ? 7.393 -34.909 12.665 1.00 14.22 754 PRO A C 1
ATOM 1921 O O . PRO A 1 266 ? 6.620 -33.978 12.930 1.00 13.68 754 PRO A O 1
ATOM 1925 N N . GLU A 1 267 ? 7.904 -35.100 11.436 1.00 12.98 755 GLU A N 1
ATOM 1926 C CA . GLU A 1 267 ? 7.592 -34.258 10.250 1.00 12.13 755 GLU A CA 1
ATOM 1927 C C . GLU A 1 267 ? 6.091 -34.252 9.980 1.00 14.76 755 GLU A C 1
ATOM 1928 O O . GLU A 1 267 ? 5.528 -33.220 9.601 1.00 14.42 755 GLU A O 1
ATOM 1934 N N . VAL A 1 268 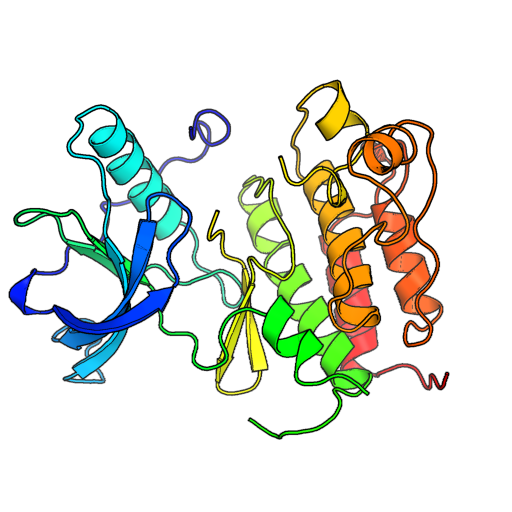? 5.462 -35.424 10.131 1.00 11.29 756 VAL A N 1
ATOM 1935 C CA . VAL A 1 268 ? 4.027 -35.563 9.899 1.00 10.73 756 VAL A CA 1
ATOM 1936 C C . VAL A 1 268 ? 3.196 -34.974 11.051 1.00 13.24 756 VAL A C 1
ATOM 1937 O O . VAL A 1 268 ? 2.188 -34.297 10.801 1.00 11.96 756 VAL A O 1
ATOM 1941 N N . TYR A 1 269 ? 3.619 -35.191 12.303 1.00 11.24 757 TYR A N 1
ATOM 1942 C CA . TYR A 1 269 ? 2.896 -34.574 13.427 1.00 10.95 757 TYR A CA 1
ATOM 1943 C C . TYR A 1 269 ? 2.937 -33.051 13.338 1.00 12.64 757 TYR A C 1
ATOM 1944 O O . TYR A 1 269 ? 1.949 -32.405 13.685 1.00 11.94 757 TYR A O 1
ATOM 1953 N N . ALA A 1 270 ? 4.064 -32.458 12.855 1.00 11.20 758 ALA A N 1
ATOM 1954 C CA . ALA A 1 270 ? 4.155 -30.986 12.710 1.00 11.33 758 ALA A CA 1
ATOM 1955 C C . ALA A 1 270 ? 3.077 -30.495 11.722 1.00 12.92 758 ALA A C 1
ATOM 1956 O O . ALA A 1 270 ? 2.494 -29.418 11.920 1.00 12.99 758 ALA A O 1
ATOM 1958 N N . ILE A 1 271 ? 2.782 -31.314 10.691 1.00 10.30 759 ILE A N 1
ATOM 1959 C CA . ILE A 1 271 ? 1.722 -30.989 9.729 1.00 9.20 759 ILE A CA 1
ATOM 1960 C C . ILE A 1 271 ? 0.367 -30.970 10.450 1.00 12.40 759 ILE A C 1
ATOM 1961 O O . ILE A 1 271 ? -0.377 -30.008 10.320 1.00 12.63 759 ILE A O 1
ATOM 1966 N N . MET A 1 272 ? 0.079 -32.017 11.232 1.00 11.17 760 MET A N 1
ATOM 1967 C CA . MET A 1 272 ? -1.158 -32.093 12.018 1.00 9.73 760 MET A CA 1
ATOM 1968 C C . MET A 1 272 ? -1.285 -30.848 12.907 1.00 12.98 760 MET A C 1
ATOM 1969 O O . MET A 1 272 ? -2.320 -30.179 12.866 1.00 11.50 760 MET A O 1
ATOM 1974 N N . ARG A 1 273 ? -0.211 -30.477 13.647 1.00 11.01 761 ARG A N 1
ATOM 1975 C CA . ARG A 1 273 ? -0.267 -29.289 14.511 1.00 11.33 761 ARG A CA 1
ATOM 1976 C C . ARG A 1 273 ? -0.535 -28.010 13.733 1.00 14.19 761 ARG A C 1
ATOM 1977 O O . ARG A 1 273 ? -1.260 -27.149 14.231 1.00 14.12 761 ARG A O 1
ATOM 1985 N N . GLY A 1 274 ? -0.004 -27.923 12.504 1.00 11.58 762 GLY A N 1
ATOM 1986 C CA . GLY A 1 274 ? -0.237 -26.770 11.631 1.00 12.74 762 GLY A CA 1
ATOM 1987 C C . GLY A 1 274 ? -1.697 -26.664 11.195 1.00 14.56 762 GLY A C 1
ATOM 1988 O O . GLY A 1 274 ? -2.226 -25.564 11.044 1.00 14.71 762 GLY A O 1
ATOM 1989 N N . CYS A 1 275 ? -2.350 -27.816 10.970 1.00 10.98 763 CYS A N 1
ATOM 1990 C CA . CYS A 1 275 ? -3.757 -27.907 10.575 1.00 10.41 763 CYS A CA 1
ATOM 1991 C C . CYS A 1 275 ? -4.661 -27.535 11.763 1.00 13.91 763 CYS A C 1
ATOM 1992 O O . CYS A 1 275 ? -5.791 -27.121 11.548 1.00 12.56 763 CYS A O 1
ATOM 1995 N N . TRP A 1 276 ? -4.167 -27.751 12.990 1.00 12.61 764 TRP A N 1
ATOM 1996 C CA . TRP A 1 276 ? -4.934 -27.597 14.228 1.00 13.03 764 TRP A CA 1
ATOM 1997 C C . TRP A 1 276 ? -4.732 -26.320 15.004 1.00 16.62 764 TRP A C 1
ATOM 1998 O O . TRP A 1 276 ? -5.045 -26.289 16.200 1.00 17.47 764 TRP A O 1
ATOM 2009 N N . GLN A 1 277 ? -4.198 -25.272 14.361 1.00 15.62 765 GLN A N 1
ATOM 2010 C CA . GLN A 1 277 ? -4.051 -23.972 15.042 1.00 15.40 765 GLN A CA 1
ATOM 2011 C C . GLN A 1 277 ? -5.471 -23.521 15.447 1.00 18.48 765 GLN A C 1
ATOM 2012 O O . GLN A 1 277 ? -6.412 -23.686 14.655 1.00 17.43 765 GLN A O 1
ATOM 2018 N N . ARG A 1 278 ? -5.649 -23.007 16.676 1.00 16.96 766 ARG A N 1
ATOM 2019 C CA . ARG A 1 278 ? -6.982 -22.593 17.142 1.00 17.77 766 ARG A CA 1
ATOM 2020 C C . ARG A 1 278 ? -7.594 -21.516 16.232 1.00 18.98 766 ARG A C 1
ATOM 2021 O O . ARG A 1 278 ? -8.765 -21.628 15.847 1.00 17.29 766 ARG A O 1
ATOM 2029 N N . GLU A 1 279 ? -6.771 -20.533 15.831 1.00 16.57 767 GLU A N 1
ATOM 2030 C CA . GLU A 1 279 ? -7.202 -19.431 14.970 1.00 16.12 767 GLU A CA 1
ATOM 2031 C C . GLU A 1 279 ? -7.255 -19.918 13.533 1.00 18.31 767 GLU A C 1
ATOM 2032 O O . GLU A 1 279 ? -6.218 -20.342 13.016 1.00 17.49 767 GLU A O 1
ATOM 2038 N N . PRO A 1 280 ? -8.416 -19.872 12.845 1.00 15.76 768 PRO A N 1
ATOM 2039 C CA . PRO A 1 280 ? -8.456 -20.402 11.470 1.00 14.60 768 PRO A CA 1
ATOM 2040 C C . PRO A 1 280 ? -7.436 -19.759 10.536 1.00 18.11 768 PRO A C 1
ATOM 2041 O O . PRO A 1 280 ? -6.854 -20.466 9.718 1.00 16.24 768 PRO A O 1
ATOM 2045 N N . GLN A 1 281 ? -7.181 -18.448 10.689 1.00 16.98 769 GLN A N 1
ATOM 2046 C CA . GLN A 1 281 ? -6.230 -17.742 9.816 1.00 18.41 769 GLN A CA 1
ATOM 2047 C C . GLN A 1 281 ? -4.771 -18.130 10.032 1.00 21.36 769 GLN A C 1
ATOM 2048 O O . GLN A 1 281 ? -3.931 -17.844 9.178 1.00 22.61 769 GLN A O 1
ATOM 2054 N N . GLN A 1 282 ? -4.484 -18.813 11.144 1.00 16.80 770 GLN A N 1
ATOM 2055 C CA . GLN A 1 282 ? -3.151 -19.274 11.497 1.00 15.82 770 GLN A CA 1
ATOM 2056 C C . GLN A 1 282 ? -2.884 -20.684 10.987 1.00 17.60 770 GLN A C 1
ATOM 2057 O O . GLN A 1 282 ? -1.739 -21.129 11.014 1.00 16.94 770 GLN A O 1
ATOM 2063 N N . ARG A 1 283 ? -3.939 -21.407 10.542 1.00 13.87 771 ARG A N 1
ATOM 2064 C CA . ARG A 1 283 ? -3.746 -22.769 10.063 1.00 11.68 771 ARG A CA 1
ATOM 2065 C C . ARG A 1 283 ? -2.943 -22.768 8.786 1.00 13.79 771 ARG A C 1
ATOM 2066 O O . ARG A 1 283 ? -3.065 -21.861 7.959 1.00 13.99 771 ARG A O 1
ATOM 2074 N N . HIS A 1 284 ? -2.120 -23.798 8.623 1.00 12.37 772 HIS A N 1
ATOM 2075 C CA . HIS A 1 284 ? -1.308 -23.942 7.422 1.00 12.62 772 HIS A CA 1
ATOM 2076 C C . HIS A 1 284 ? -2.198 -24.072 6.208 1.00 13.38 772 HIS A C 1
ATOM 2077 O O . HIS A 1 284 ? -3.318 -24.579 6.322 1.00 11.71 772 HIS A O 1
ATOM 2084 N N . SER A 1 285 ? -1.721 -23.586 5.057 1.00 12.26 773 SER A N 1
ATOM 2085 C CA . SER A 1 285 ? -2.511 -23.662 3.840 1.00 11.37 773 SER A CA 1
ATOM 2086 C C . SER A 1 285 ? -2.459 -25.078 3.274 1.00 14.11 773 SER A C 1
ATOM 2087 O O . SER A 1 285 ? -1.420 -25.744 3.344 1.00 14.31 773 SER A O 1
ATOM 2090 N N . ILE A 1 286 ? -3.555 -25.517 2.652 1.00 10.75 774 ILE A N 1
ATOM 2091 C CA . ILE A 1 286 ? -3.581 -26.845 2.053 1.00 11.21 774 ILE A CA 1
ATOM 2092 C C . ILE A 1 286 ? -2.507 -26.998 0.960 1.00 14.33 774 ILE A C 1
ATOM 2093 O O . ILE A 1 286 ? -1.966 -28.086 0.818 1.00 13.91 774 ILE A O 1
ATOM 2098 N N . LYS A 1 287 ? -2.168 -25.908 0.219 1.00 13.32 775 LYS A N 1
ATOM 2099 C CA . LYS A 1 287 ? -1.102 -25.999 -0.792 1.00 13.19 775 LYS A CA 1
ATOM 2100 C C . LYS A 1 287 ? 0.226 -26.379 -0.112 1.00 16.62 775 LYS A C 1
ATOM 2101 O O . LYS A 1 287 ? 0.955 -27.242 -0.624 1.00 17.38 775 LYS A O 1
ATOM 2107 N N . ASP A 1 288 ? 0.503 -25.800 1.071 1.00 12.31 776 ASP A N 1
ATOM 2108 C CA . ASP A 1 288 ? 1.759 -26.096 1.770 1.00 13.07 776 ASP A CA 1
ATOM 2109 C C . ASP A 1 288 ? 1.741 -27.491 2.400 1.00 13.84 776 ASP A C 1
ATOM 2110 O O . ASP A 1 288 ? 2.748 -28.197 2.351 1.00 13.26 776 ASP A O 1
ATOM 2115 N N . VAL A 1 289 ? 0.588 -27.894 2.977 1.00 9.89 777 VAL A N 1
ATOM 2116 C CA . VAL A 1 289 ? 0.408 -29.206 3.569 1.00 9.57 777 VAL A CA 1
ATOM 2117 C C . VAL A 1 289 ? 0.614 -30.283 2.475 1.00 13.11 777 VAL A C 1
ATOM 2118 O O . VAL A 1 289 ? 1.376 -31.226 2.690 1.00 13.25 777 VAL A O 1
ATOM 2122 N N . HIS A 1 290 ? -0.031 -30.117 1.304 1.00 11.99 778 HIS A N 1
ATOM 2123 C CA . HIS A 1 290 ? 0.141 -31.051 0.186 1.00 11.93 778 HIS A CA 1
ATOM 2124 C C . HIS A 1 290 ? 1.605 -31.110 -0.279 1.00 15.14 778 HIS A C 1
ATOM 2125 O O . HIS A 1 290 ? 2.159 -32.212 -0.388 1.00 15.14 778 HIS A O 1
ATOM 2132 N N . ALA A 1 291 ? 2.237 -29.935 -0.504 1.00 13.47 779 ALA A N 1
ATOM 2133 C CA . ALA A 1 291 ? 3.645 -29.874 -0.940 1.00 13.48 779 ALA A CA 1
ATOM 2134 C C . ALA A 1 291 ? 4.573 -30.562 0.083 1.00 16.41 779 ALA A C 1
ATOM 2135 O O . ALA A 1 291 ? 5.443 -31.334 -0.323 1.00 16.38 779 ALA A O 1
ATOM 2137 N N . ARG A 1 292 ? 4.343 -30.337 1.403 1.00 12.24 780 ARG A N 1
ATOM 2138 C CA . ARG A 1 292 ? 5.130 -30.997 2.453 1.00 13.08 780 ARG A CA 1
ATOM 2139 C C . ARG A 1 292 ? 4.975 -32.551 2.389 1.00 14.93 780 ARG A C 1
ATOM 2140 O O . ARG A 1 292 ? 5.981 -33.283 2.437 1.00 14.59 780 ARG A O 1
ATOM 2148 N N . LEU A 1 293 ? 3.729 -33.040 2.234 1.00 13.40 781 LEU A N 1
ATOM 2149 C CA . LEU A 1 293 ? 3.450 -34.473 2.145 1.00 13.10 781 LEU A CA 1
ATOM 2150 C C . LEU A 1 293 ? 4.073 -35.072 0.892 1.00 18.89 781 LEU A C 1
ATOM 2151 O O . LEU A 1 293 ? 4.666 -36.134 0.995 1.00 19.31 781 LEU A O 1
ATOM 2156 N N . GLN A 1 294 ? 4.050 -34.339 -0.244 1.00 17.81 782 GLN A N 1
ATOM 2157 C CA . GLN A 1 294 ? 4.704 -34.784 -1.486 1.00 18.86 782 GLN A CA 1
ATOM 2158 C C . GLN A 1 294 ? 6.198 -34.958 -1.232 1.00 22.72 782 GLN A C 1
ATOM 2159 O O . GLN A 1 294 ? 6.766 -35.985 -1.607 1.00 23.51 782 GLN A O 1
ATOM 2165 N N . ALA A 1 295 ? 6.838 -33.970 -0.580 1.00 17.87 783 ALA A N 1
ATOM 2166 C CA . ALA A 1 295 ? 8.253 -34.027 -0.273 1.00 18.67 783 ALA A CA 1
ATOM 2167 C C . ALA A 1 295 ? 8.553 -35.265 0.577 1.00 22.80 783 ALA A C 1
ATOM 2168 O O . ALA A 1 295 ? 9.481 -36.013 0.257 1.00 22.80 783 ALA A O 1
ATOM 2170 N N . LEU A 1 296 ? 7.729 -35.513 1.622 1.00 16.98 784 LEU A N 1
ATOM 2171 C CA . LEU A 1 296 ? 7.924 -36.676 2.493 1.00 16.13 784 LEU A CA 1
ATOM 2172 C C . LEU A 1 296 ? 7.636 -37.991 1.760 1.00 19.44 784 LEU A C 1
ATOM 2173 O O . LEU A 1 296 ? 8.399 -38.931 1.928 1.00 19.46 784 LEU A O 1
ATOM 2178 N N . ALA A 1 297 ? 6.552 -38.062 0.979 1.00 18.24 785 ALA A N 1
ATOM 2179 C CA . ALA A 1 297 ? 6.164 -39.278 0.237 1.00 18.91 785 ALA A CA 1
ATOM 2180 C C . ALA A 1 297 ? 7.199 -39.705 -0.787 1.00 25.40 785 ALA A C 1
ATOM 2181 O O . ALA A 1 297 ? 7.403 -40.916 -0.966 1.00 23.26 785 ALA A O 1
ATOM 2183 N N . GLN A 1 298 ? 7.853 -38.713 -1.454 1.00 22.53 786 GLN A N 1
ATOM 2184 C CA . GLN A 1 298 ? 8.867 -38.979 -2.489 1.00 25.66 786 GLN A CA 1
ATOM 2185 C C . GLN A 1 298 ? 10.196 -39.403 -1.863 1.00 34.57 786 GLN A C 1
ATOM 2186 O O . GLN A 1 298 ? 11.046 -39.953 -2.562 1.00 34.18 786 GLN A O 1
ATOM 2192 N N . ALA A 1 299 ? 10.375 -39.159 -0.545 1.00 34.76 787 ALA A N 1
ATOM 2193 C CA . ALA A 1 299 ? 11.553 -39.606 0.193 1.00 37.98 787 ALA A CA 1
ATOM 2194 C C . ALA A 1 299 ? 11.325 -41.127 0.514 1.00 49.24 787 ALA A C 1
ATOM 2195 O O . ALA A 1 299 ? 11.668 -41.896 -0.393 1.00 50.16 787 ALA A O 1
ATOM 2197 N N . PRO A 1 300 ? 10.692 -41.659 1.618 1.00 48.34 788 PRO A N 1
ATOM 2198 C CA . PRO A 1 300 ? 10.159 -41.045 2.855 1.00 47.78 788 PRO A CA 1
ATOM 2199 C C . PRO A 1 300 ? 11.194 -40.851 3.986 1.00 51.72 788 PRO A C 1
ATOM 2200 O O . PRO A 1 300 ? 12.274 -41.447 3.896 1.00 52.40 788 PRO A O 1
ATOM 2204 N N . PRO A 1 301 ? 10.927 -40.040 5.053 1.00 46.69 789 PRO A N 1
ATOM 2205 C CA . PRO A 1 301 ? 11.936 -39.903 6.127 1.00 46.37 789 PRO A CA 1
ATOM 2206 C C . PRO A 1 301 ? 12.219 -41.232 6.843 1.00 48.34 789 PRO A C 1
ATOM 2207 O O . PRO A 1 301 ? 11.308 -42.040 7.016 1.00 48.30 789 PRO A O 1
ATOM 2211 N N . VAL A 1 302 ? 13.486 -41.478 7.214 1.00 42.95 790 VAL A N 1
ATOM 2212 C CA . VAL A 1 302 ? 13.903 -42.695 7.922 1.00 41.62 790 VAL A CA 1
ATOM 2213 C C . VAL A 1 302 ? 13.269 -42.660 9.328 1.00 41.68 790 VAL A C 1
ATOM 2214 O O . VAL A 1 302 ? 13.817 -42.061 10.256 1.00 39.91 790 VAL A O 1
ATOM 2218 N N . TYR A 1 303 ? 12.069 -43.242 9.450 1.00 36.89 791 TYR A N 1
ATOM 2219 C CA . TYR A 1 303 ? 11.358 -43.258 10.726 1.00 36.30 791 TYR A CA 1
ATOM 2220 C C . TYR A 1 303 ? 10.938 -44.656 11.133 1.00 44.02 791 TYR A C 1
ATOM 2221 O O . TYR A 1 303 ? 10.260 -45.352 10.367 1.00 43.37 791 TYR A O 1
ATOM 2230 N N . LEU A 1 304 ? 11.281 -45.021 12.382 1.00 42.25 792 LEU A N 1
ATOM 2231 C CA . LEU A 1 304 ? 10.949 -46.300 12.990 1.00 43.51 792 LEU A CA 1
ATOM 2232 C C . LEU A 1 304 ? 10.396 -46.105 14.402 1.00 48.10 792 LEU A C 1
ATOM 2233 O O . LEU A 1 304 ? 11.049 -45.478 15.242 1.00 48.17 792 LEU A O 1
ATOM 2238 N N . ASP A 1 305 ? 9.190 -46.651 14.653 1.00 44.67 793 ASP A N 1
ATOM 2239 C CA . ASP A 1 305 ? 8.511 -46.642 15.948 1.00 73.10 793 ASP A CA 1
ATOM 2240 C C . ASP A 1 305 ? 9.169 -47.681 16.871 1.00 99.10 793 ASP A C 1
ATOM 2241 O O . ASP A 1 305 ? 9.370 -48.831 16.474 1.00 56.61 793 ASP A O 1
#

CATH classification: 3.30.200.20 (+1 more: 1.10.510.10)

Foldseek 3Di:
DCPVVVVQDFPDAFDEAEPVQWAFDAWPFFPDLITKTWIWGAPQDPVDRIDIKIKDWHNDPDVVVVVVVRVVRRVQCVQDDQAAWHWRGWYPPDPDIMTITHDAPQAFQLVVLQQQPVVVHHHDAPLLLLVQLLSNLVSLVVCVVSQHFPQDDARRQWGAHPPRRIHGGDRDPLQLLFALCCLPPVDTGSLRVLLSSLVNSVCSQQSNDRRVNVDDPVRSNVCRNVQHDTDAHPSHDPLSVVLSVLSHDNDSVSRDHSVVSSVSSVVCSVPPPPDDD

Organism: Homo sapiens (NCBI:txid9606)

InterPro domains:
  IPR000483 Cysteine-rich flanking region, C-terminal [SM00082] (148-192)
  IPR000719 Protein kinase domain [PS50011] (510-781)
  IPR001245 Serine-threonine/tyrosine-protein kinase, catalytic domain [PF07714] (512-781)
  IPR001245 Serine-threonine/tyrosine-protein kinase, catalytic domain [PR00109] (589-602)
  IPR001245 Serine-threonine/tyrosine-protein kinase, catalytic domain [PR00109] (640-658)
  IPR001245 Serine-threonine/tyrosine-protein kinase, catalytic domain [PR00109] (689-699)
  IPR001245 Serine-threonine/tyrosine-protein kinase, catalytic domain [PR00109] (708-730)
  IPR001245 Serine-threonine/tyrosine-protein kinase, catalytic domain [PR00109] (752-774)
  IPR001611 Leucine-rich repeat [PF13855] (92-150)
  IPR002011 Tyrosine-protein kinase, receptor class II, conserved site [PS00239] (674-682)
  IPR007110 Immunoglobulin-like domain [PS50835] (194-283)
  IPR008266 Tyrosine-protein kinase, active site [PS00109] (646-658)
  IPR011009 Protein kinase-like domain superfamily [SSF56112] (494-779)
  IPR013783 Immunoglobulin-like fold [G3DSA:2.60.40.10] (193-280)
  IPR013783 Immunoglobulin-like fold [G3DSA:2.60.40.10] (281-383)
  IPR017441 Protein kinase, ATP binding site [PS00107] (516-544)
  IPR020461 High affinity nerve growth factor receptor NTRK1 [PR01940] (380-399)
  IPR020461 High affinity nerve growth factor receptor NTRK1 [PR01940] (439-454)
  IPR020461 High affinity nerve growth factor receptor NTRK1 [PR01940] (457-472)
  IPR020635 Tyrosine-protein kinase, catalytic domain [SM00219] (510-781)

Radius of gyration: 19.23 Å; Cα contacts (8 Å, |Δi|>4): 483; chains: 1; bounding box: 54×40×52 Å

Sequence (277 aa):
MHHHHHHLVPRGSVHHIKRRDIVLKWELGEGAFGKVFLAECHNLLPEQDKMLVAVKALKEASESARQDFQREAELLTMLQHQHIVRFFGVCTEGRPLLMVFEYMRHGDLNRFLRSHGPVAPGPLGLGQLLAVASQVAAGMMVYLAGLHFVHRDLATRNCLVGQGLVVKIGDFGLPIRWMPPESILYRKFTTESDVWSFGVVLWEIFTYGKQPWYQLSNTEAIDCCITQGRELERPRACPPEVYAIMRGCWQREPQQRHSIKDVHARLQALAQAPPVYLD

B-factor: mean 25.82, std 18.1, range [6.8, 113.01]

Nearest PDB structures (foldseek):
  5jfx-assembly1_A  TM=1.002E+00  e=3.272E-55  Homo sapiens
  6dkw-assembly1_A  TM=9.812E-01  e=9.162E-52  Homo sapiens
  4aoj-assembly1_C  TM=9.680E-01  e=6.679E-46  Homo sapiens
  5k0k-assembly1_A  TM=8.938E-01  e=3.410E-25  Homo sapiens
  6nvl-assembly2_B  TM=8.719E-01  e=5.585E-23  Homo sapiens

Secondary structure (DSSP, 8-state):
--GGGTT---SSPPPB--GGGEEEEEEEE--SSS-EEEEEEESSSTT-SEEEEEEEEP----SHHHHHHHHHHHHHHH---TTB--EEEEE-SSSS-EEEEE--TT-BHHHHHHHT-----SPPPHHHHHHHHHHHHHHHHHHHHTT---S---GGGEEEEGGGEEEE------GGG--HHHHHH----HHHHHHHHHHHHHHHHTTSPPTTTTS-HHHHHHHHHHT--PPPPTT--HHHHHHHHHHT-SSGGGSPPHHHHHHHHHHHHHS------